Protein AF-A0A8T0KF07-F1 (afdb_monomer)

Organism: Phaseolus angularis (NCBI:txid3914)

Radius of gyration: 18.91 Å; Cα contacts (8 Å, |Δi|>4): 585; chains: 1; bounding box: 44×38×52 Å

Structure (mmCIF, N/CA/C/O backbone):
data_AF-A0A8T0KF07-F1
#
_entry.id   AF-A0A8T0KF07-F1
#
loop_
_atom_site.group_PDB
_atom_site.id
_atom_site.type_symbol
_atom_site.label_atom_id
_atom_site.label_alt_id
_atom_site.label_comp_id
_atom_site.label_asym_id
_atom_site.label_entity_id
_atom_site.label_seq_id
_atom_site.pdbx_PDB_ins_code
_atom_site.Cartn_x
_atom_site.Cartn_y
_atom_site.Cartn_z
_atom_site.occupancy
_atom_site.B_iso_or_equiv
_atom_site.auth_seq_id
_atom_site.auth_comp_id
_atom_site.auth_asym_id
_atom_site.auth_atom_id
_atom_site.pdbx_PDB_model_num
ATOM 1 N N . MET A 1 1 ? -27.447 0.943 19.930 1.00 59.94 1 MET A N 1
ATOM 2 C CA . MET A 1 1 ? -27.281 0.345 18.586 1.00 59.94 1 MET A CA 1
ATOM 3 C C . MET A 1 1 ? -26.268 -0.804 18.645 1.00 59.94 1 MET A C 1
ATOM 5 O O . MET A 1 1 ? -25.144 -0.648 18.199 1.00 59.94 1 MET A O 1
ATOM 9 N N . TRP A 1 2 ? -26.623 -1.949 19.239 1.00 63.28 2 TRP A N 1
ATOM 10 C CA . TRP A 1 2 ? -25.648 -3.023 19.526 1.00 63.28 2 TRP A CA 1
ATOM 11 C C . TRP A 1 2 ? -25.298 -3.899 18.309 1.00 63.28 2 TRP A C 1
ATOM 13 O O . TRP A 1 2 ? -24.263 -4.560 18.306 1.00 63.28 2 TRP A O 1
ATOM 23 N N . ASN A 1 3 ? -26.123 -3.852 17.260 1.00 79.69 3 ASN A N 1
ATOM 24 C CA . ASN A 1 3 ? -25.966 -4.664 16.048 1.00 79.69 3 ASN A CA 1
ATOM 25 C C . ASN A 1 3 ? -25.353 -3.897 14.867 1.00 79.69 3 ASN A C 1
ATOM 27 O O . ASN A 1 3 ? -25.243 -4.449 13.776 1.00 79.69 3 ASN A O 1
ATOM 31 N N . LEU A 1 4 ? -24.978 -2.628 15.053 1.00 87.19 4 LEU A N 1
ATOM 32 C CA . LEU A 1 4 ? -24.399 -1.831 13.976 1.00 87.19 4 LEU A CA 1
ATOM 33 C C . LEU A 1 4 ? -22.962 -2.299 13.706 1.00 87.19 4 LEU A C 1
ATOM 35 O O . LEU A 1 4 ? -22.087 -2.135 14.553 1.00 87.19 4 LEU A O 1
ATOM 39 N N . GLN A 1 5 ? -22.733 -2.890 12.532 1.00 91.81 5 GLN A N 1
ATOM 40 C CA . GLN A 1 5 ? -21.425 -3.431 12.133 1.00 91.81 5 GLN A CA 1
ATOM 41 C C . GLN A 1 5 ? -20.670 -2.524 11.160 1.00 91.81 5 GLN A C 1
ATOM 43 O O . GLN A 1 5 ? -19.464 -2.689 10.979 1.00 91.81 5 GLN A O 1
ATOM 48 N N . THR A 1 6 ? -21.354 -1.580 10.518 1.00 92.81 6 THR A N 1
ATOM 49 C CA . THR A 1 6 ? -20.760 -0.687 9.521 1.00 92.81 6 THR A CA 1
ATOM 50 C C . THR A 1 6 ? -21.269 0.733 9.705 1.00 92.81 6 THR A C 1
ATOM 52 O O . THR A 1 6 ? -22.466 0.955 9.870 1.00 92.81 6 THR A O 1
ATOM 55 N N . ILE A 1 7 ? -20.338 1.682 9.693 1.00 92.12 7 ILE A N 1
ATOM 56 C CA . ILE A 1 7 ? -20.589 3.121 9.630 1.00 92.12 7 ILE A CA 1
ATOM 57 C C . ILE A 1 7 ? -19.775 3.623 8.446 1.00 92.12 7 ILE A C 1
ATOM 59 O O . ILE A 1 7 ? -18.546 3.584 8.502 1.00 92.12 7 ILE A O 1
ATOM 63 N N . SER A 1 8 ? -20.454 4.069 7.388 1.00 87.38 8 SER A N 1
ATOM 64 C CA . SER A 1 8 ? -19.791 4.508 6.160 1.00 87.38 8 SER A CA 1
ATOM 65 C C . SER A 1 8 ? -18.924 5.737 6.405 1.00 87.38 8 SER A C 1
ATOM 67 O O . SER A 1 8 ? -17.720 5.728 6.209 1.00 87.38 8 SER A O 1
ATOM 69 N N . THR A 1 9 ? -19.472 6.830 6.907 1.00 90.19 9 THR A N 1
ATOM 70 C CA . THR A 1 9 ? -18.644 7.965 7.315 1.00 90.19 9 THR A CA 1
ATOM 71 C C . THR A 1 9 ? -19.336 8.721 8.423 1.00 90.19 9 THR A C 1
ATOM 73 O O . THR A 1 9 ? -20.498 9.097 8.297 1.00 90.19 9 THR A O 1
ATOM 76 N N . ILE A 1 10 ? -18.610 8.957 9.512 1.00 91.94 10 ILE A N 1
ATOM 77 C CA . ILE A 1 10 ? -19.036 9.859 10.573 1.00 91.94 10 ILE A CA 1
ATOM 78 C C . ILE A 1 10 ? -18.126 11.084 10.584 1.00 91.94 10 ILE A C 1
ATOM 80 O O . ILE A 1 10 ? -16.903 10.972 10.671 1.00 91.94 10 ILE A O 1
ATOM 84 N N . LEU A 1 11 ? -18.730 12.266 10.478 1.00 91.62 11 LEU A N 1
ATOM 85 C CA . LEU A 1 11 ? -18.027 13.530 10.668 1.00 91.62 11 LEU A CA 1
ATOM 86 C C . LEU A 1 11 ? -17.595 13.646 12.131 1.00 91.62 11 LEU A C 1
ATOM 88 O O . LEU A 1 11 ? -18.439 13.534 13.026 1.00 91.62 11 LEU A O 1
ATOM 92 N N . LEU A 1 12 ? -16.308 13.880 12.382 1.00 90.25 12 LEU A N 1
ATOM 93 C CA . LEU A 1 12 ? -15.790 14.164 13.715 1.00 90.25 12 LEU A CA 1
ATOM 94 C C . LEU A 1 12 ? -16.247 15.553 14.160 1.00 90.25 12 LEU A C 1
ATOM 96 O O . LEU A 1 12 ? -15.921 16.573 13.564 1.00 90.25 12 LEU A O 1
ATOM 100 N N . ASN A 1 13 ? -17.047 15.565 15.217 1.00 90.00 13 ASN A N 1
ATOM 101 C CA . ASN A 1 13 ? -17.559 16.742 15.897 1.00 90.00 13 ASN A CA 1
ATOM 102 C C . ASN A 1 13 ? -17.814 16.373 17.368 1.00 90.00 13 ASN A C 1
ATOM 104 O O . ASN A 1 13 ? -17.614 15.228 17.782 1.00 90.00 13 ASN A O 1
ATOM 108 N N . LYS A 1 14 ? -18.303 17.317 18.179 1.00 90.12 14 LYS A N 1
ATOM 109 C CA . LYS A 1 14 ? -18.549 17.083 19.614 1.00 90.12 14 LYS A CA 1
ATOM 110 C C . LYS A 1 14 ? -19.385 15.831 19.890 1.00 90.12 14 LYS A C 1
ATOM 112 O O . LYS A 1 14 ? -19.090 15.076 20.818 1.00 90.12 14 LYS A O 1
ATOM 117 N N . GLN A 1 15 ? -20.445 15.629 19.110 1.00 91.50 15 GLN A N 1
ATOM 118 C CA . GLN A 1 15 ? -21.412 14.563 19.335 1.00 91.50 15 GLN A CA 1
ATOM 119 C C . GLN A 1 15 ? -20.843 13.205 18.920 1.00 91.50 15 GLN A C 1
ATOM 121 O O . GLN A 1 15 ? -20.861 12.276 19.728 1.00 91.50 15 GLN A O 1
ATOM 126 N N . SER A 1 16 ? -20.311 13.083 17.702 1.00 92.31 16 SER A N 1
ATOM 127 C CA . SER A 1 16 ? -19.746 11.822 17.203 1.00 92.31 16 SER A CA 1
ATOM 128 C C . SER A 1 16 ? -18.552 11.366 18.036 1.00 92.31 16 SER A C 1
ATOM 130 O O . SER A 1 16 ? -18.503 10.206 18.450 1.00 92.31 16 SER A O 1
ATOM 132 N N . THR A 1 17 ? -17.660 12.291 18.394 1.00 91.94 17 THR A N 1
ATOM 133 C CA . THR A 1 17 ? -16.525 12.017 19.281 1.00 91.94 17 THR A CA 1
ATOM 134 C C . THR A 1 17 ? -17.001 11.513 20.644 1.00 91.94 17 THR A C 1
ATOM 136 O O . THR A 1 17 ? -16.471 10.526 21.153 1.00 91.94 17 THR A O 1
ATOM 139 N N . SER A 1 18 ? -18.045 12.118 21.229 1.00 92.75 18 SER A N 1
ATOM 140 C CA . SER A 1 18 ? -18.618 11.641 22.497 1.00 92.75 18 SER A CA 1
ATOM 141 C C . SER A 1 18 ? -19.206 10.230 22.381 1.00 92.75 18 SER A C 1
ATOM 143 O O . SER A 1 18 ? -18.988 9.403 23.268 1.00 92.75 18 SER A O 1
ATOM 145 N N . LEU A 1 19 ? -19.921 9.928 21.293 1.00 92.81 19 LEU A N 1
ATOM 146 C CA . LEU A 1 19 ? -20.516 8.606 21.069 1.00 92.81 19 LEU A CA 1
ATOM 147 C C . LEU A 1 19 ? -19.453 7.512 20.917 1.00 92.81 19 LEU A C 1
ATOM 149 O O . LEU A 1 19 ? -19.617 6.431 21.492 1.00 92.81 19 LEU A O 1
ATOM 153 N N . ILE A 1 20 ? -18.368 7.794 20.189 1.00 92.50 20 ILE A N 1
ATOM 154 C CA . ILE A 1 20 ? -17.250 6.857 20.021 1.00 92.50 20 ILE A CA 1
ATOM 155 C C . ILE A 1 20 ? -16.563 6.612 21.367 1.00 92.50 20 ILE A C 1
ATOM 157 O O . ILE A 1 20 ? -16.418 5.459 21.770 1.00 92.50 20 ILE A O 1
ATOM 161 N N . LYS A 1 21 ? -16.228 7.678 22.106 1.00 91.19 21 LYS A N 1
ATOM 162 C CA . LYS A 1 21 ? -15.569 7.572 23.421 1.00 91.19 21 LYS A CA 1
ATOM 163 C C . LYS A 1 21 ? -16.409 6.806 24.451 1.00 91.19 21 LYS A C 1
ATOM 165 O O . LYS A 1 21 ? -15.863 6.097 25.284 1.00 91.19 21 LYS A O 1
ATOM 170 N N . LYS A 1 22 ? -17.741 6.893 24.369 1.00 92.06 22 LYS A N 1
ATOM 171 C CA . LYS A 1 22 ? -18.673 6.126 25.219 1.00 92.06 22 LYS A CA 1
ATOM 172 C C . LYS A 1 22 ? -18.816 4.649 24.828 1.00 92.06 22 LYS A C 1
ATOM 174 O O . LYS A 1 22 ? -19.564 3.934 25.488 1.00 92.06 22 LYS A O 1
ATOM 179 N N . GLY A 1 23 ? -18.172 4.191 23.752 1.00 90.00 23 GLY A N 1
ATOM 180 C CA . GLY A 1 23 ? -18.295 2.808 23.289 1.00 90.00 23 GLY A CA 1
ATOM 181 C C . GLY A 1 23 ? -19.676 2.481 22.713 1.00 90.00 23 GLY A C 1
ATOM 182 O O . GLY A 1 23 ? -20.140 1.351 22.826 1.00 90.00 23 GLY A O 1
ATOM 183 N N . THR A 1 24 ? -20.352 3.453 22.086 1.00 91.44 24 THR A N 1
ATOM 184 C CA . THR A 1 24 ? -21.717 3.273 21.536 1.00 91.44 24 THR A CA 1
ATOM 185 C C . THR A 1 24 ? -21.791 2.194 20.440 1.00 91.44 24 THR A C 1
ATOM 187 O O . THR A 1 24 ? -22.869 1.656 20.171 1.00 91.44 24 THR A O 1
ATOM 190 N N . PHE A 1 25 ? -20.650 1.864 19.823 1.00 90.56 25 PHE A N 1
ATOM 191 C CA . PHE A 1 25 ? -20.520 0.958 18.677 1.00 90.56 25 PHE A CA 1
ATOM 192 C C . PHE A 1 25 ? -19.569 -0.224 18.975 1.00 90.56 25 PHE A C 1
ATOM 194 O O . PHE A 1 25 ? -18.535 -0.359 18.323 1.00 90.56 25 PHE A O 1
ATOM 201 N N . PRO A 1 26 ? -19.876 -1.092 19.957 1.00 89.12 26 PRO A N 1
ATOM 202 C CA . PRO A 1 26 ? -18.922 -2.092 20.453 1.00 89.12 26 PRO A CA 1
ATOM 203 C C . PRO A 1 26 ? -18.594 -3.204 19.439 1.00 89.12 26 PRO A C 1
ATOM 205 O O . PRO A 1 26 ? -17.514 -3.783 19.487 1.00 89.12 26 PRO A O 1
ATOM 208 N N . ASN A 1 27 ? -19.508 -3.484 18.502 1.00 91.62 27 ASN A N 1
ATOM 209 C CA . ASN A 1 27 ? -19.395 -4.565 17.513 1.00 91.62 27 ASN A CA 1
ATOM 210 C C . ASN A 1 27 ? -19.081 -4.062 16.096 1.00 91.62 27 ASN A C 1
ATOM 212 O O . ASN A 1 27 ? -19.309 -4.777 15.115 1.00 91.62 27 ASN A O 1
ATOM 216 N N . ILE A 1 28 ? -18.607 -2.820 15.969 1.00 93.88 28 ILE A N 1
ATOM 217 C CA . ILE A 1 28 ? -18.305 -2.243 14.662 1.00 93.88 28 ILE A CA 1
ATOM 218 C C . ILE A 1 28 ? -17.148 -3.000 13.999 1.00 93.88 28 ILE A C 1
ATOM 220 O O . ILE A 1 28 ? -16.136 -3.305 14.629 1.00 93.88 28 ILE A O 1
ATOM 224 N N . LYS A 1 29 ? -17.314 -3.303 12.711 1.00 95.31 29 LYS A N 1
ATOM 225 C CA . LYS A 1 29 ? -16.309 -3.968 11.876 1.00 95.31 29 LYS A CA 1
ATOM 226 C C . LYS A 1 29 ? -15.676 -3.029 10.863 1.00 95.31 29 LYS A C 1
ATOM 228 O O . LYS A 1 29 ? -14.493 -3.160 10.563 1.00 95.31 29 LYS A O 1
ATOM 233 N N . ARG A 1 30 ? -16.471 -2.092 10.343 1.00 95.69 30 ARG A N 1
ATOM 234 C CA . ARG A 1 30 ? -16.078 -1.147 9.294 1.00 95.69 30 ARG A CA 1
ATOM 235 C C . ARG A 1 30 ? -16.484 0.257 9.736 1.00 95.69 30 ARG A C 1
ATOM 237 O O . ARG A 1 30 ? -17.652 0.477 10.061 1.00 95.69 30 ARG A O 1
ATOM 244 N N . MET A 1 31 ? -15.541 1.192 9.770 1.00 95.44 31 MET A N 1
ATOM 245 C CA . MET A 1 31 ? -15.813 2.576 10.161 1.00 95.44 31 MET A CA 1
ATOM 246 C C . MET A 1 31 ? -15.078 3.555 9.252 1.00 95.44 31 MET A C 1
ATOM 248 O O . MET A 1 31 ? -13.883 3.396 9.015 1.00 95.44 31 MET A O 1
ATOM 252 N N . GLY A 1 32 ? -15.778 4.585 8.785 1.00 95.38 32 GLY A N 1
ATOM 253 C CA . GLY A 1 32 ? -15.165 5.758 8.172 1.00 95.38 32 GLY A CA 1
ATOM 254 C C . GLY A 1 32 ? -15.257 6.976 9.078 1.00 95.38 32 GLY A C 1
ATOM 255 O O . GLY A 1 32 ? -16.294 7.224 9.694 1.00 95.38 32 GLY A O 1
ATOM 256 N N . LEU A 1 33 ? -14.178 7.744 9.143 1.00 93.25 33 LEU A N 1
ATOM 257 C CA . LEU A 1 33 ? -14.063 8.995 9.880 1.00 93.25 33 LEU A CA 1
ATOM 258 C C . LEU A 1 33 ? -13.817 10.128 8.887 1.00 93.25 33 LEU A C 1
ATOM 260 O O . LEU A 1 33 ? -12.938 10.016 8.037 1.00 93.25 33 LEU A O 1
ATOM 264 N N . ARG A 1 34 ? -14.556 11.228 9.011 1.00 91.00 34 ARG A N 1
ATOM 265 C CA . ARG A 1 34 ? -14.269 12.477 8.297 1.00 91.00 34 ARG A CA 1
ATOM 266 C C . ARG A 1 34 ? -13.789 13.523 9.289 1.00 91.00 34 ARG A C 1
ATOM 268 O O . ARG A 1 34 ? -14.476 13.805 10.266 1.00 91.00 34 ARG A O 1
ATOM 275 N N . VAL A 1 35 ? -12.613 14.070 9.031 1.00 87.50 35 VAL A N 1
ATOM 276 C CA . VAL A 1 35 ? -11.910 15.046 9.857 1.00 87.50 35 VAL A CA 1
ATOM 277 C C . VAL A 1 35 ? -11.872 16.354 9.076 1.00 87.50 35 VAL A C 1
ATOM 279 O O . VAL A 1 35 ? -11.277 16.419 8.004 1.00 87.50 35 VAL A O 1
ATOM 282 N N . GLU A 1 36 ? -12.555 17.376 9.582 1.00 80.88 36 GLU A N 1
ATOM 283 C CA . GLU A 1 36 ? -12.605 18.708 8.970 1.00 80.88 36 GLU A CA 1
ATOM 284 C C . GLU A 1 36 ? -11.875 19.736 9.842 1.00 80.88 36 GLU A C 1
ATOM 286 O O . GLU A 1 36 ? -11.731 19.553 11.052 1.00 80.88 36 GLU A O 1
ATOM 291 N N . GLU A 1 37 ? -11.482 20.859 9.235 1.00 68.31 37 GLU A N 1
ATOM 292 C CA . GLU A 1 37 ? -10.806 22.000 9.876 1.00 68.31 37 GLU A CA 1
ATOM 293 C C . GLU A 1 37 ? -11.740 22.837 10.778 1.00 68.31 37 GLU A C 1
ATOM 295 O O . GLU A 1 37 ? -11.674 24.062 10.837 1.00 68.31 37 GLU A O 1
ATOM 300 N N . ASN A 1 38 ? -12.655 22.198 11.500 1.00 65.81 38 ASN A N 1
ATOM 301 C CA . ASN A 1 38 ? -13.615 22.863 12.385 1.00 65.81 38 ASN A CA 1
ATOM 302 C C . ASN A 1 38 ? -13.217 22.767 13.873 1.00 65.81 38 ASN A C 1
ATOM 304 O O . ASN A 1 38 ? -14.065 22.885 14.758 1.00 65.81 38 ASN A 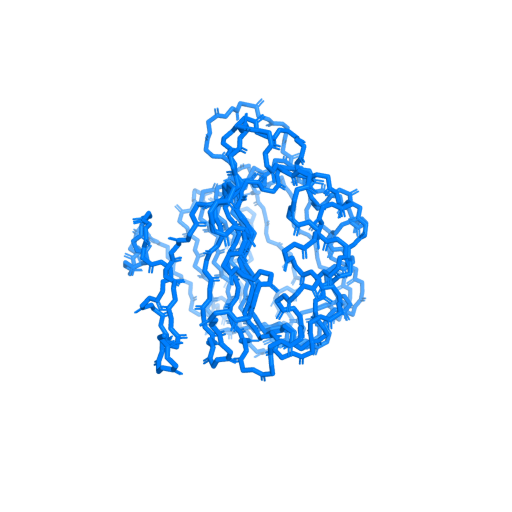O 1
ATOM 308 N N . GLY A 1 39 ? -11.926 22.546 14.151 1.00 64.00 39 GLY A N 1
ATOM 309 C CA . GLY A 1 39 ? -11.366 22.467 15.506 1.00 64.00 39 GLY A CA 1
ATOM 310 C C . GLY A 1 39 ? -11.365 21.069 16.138 1.00 64.00 39 GLY A C 1
ATOM 311 O O . GLY A 1 39 ? -10.998 20.945 17.304 1.00 64.00 39 GLY A O 1
ATOM 312 N N . TYR A 1 40 ? -11.740 20.019 15.397 1.00 66.75 40 TYR A N 1
ATOM 313 C CA . TYR A 1 40 ? -11.764 18.631 15.893 1.00 66.75 40 TYR A CA 1
ATOM 314 C C . TYR A 1 40 ? -10.611 17.755 15.377 1.00 66.75 40 TYR A C 1
ATOM 316 O O . TYR A 1 40 ? -10.554 16.573 15.704 1.00 66.75 40 TYR A O 1
ATOM 324 N N . GLU A 1 41 ? -9.653 18.312 14.633 1.00 67.06 41 GLU A N 1
ATOM 325 C CA . GLU A 1 41 ? -8.460 17.577 14.176 1.00 67.06 41 GLU A CA 1
ATOM 326 C C . GLU A 1 41 ? -7.642 17.011 15.349 1.00 67.06 41 GLU A C 1
ATOM 328 O O . GLU A 1 41 ? -7.224 15.854 15.325 1.00 67.06 41 GLU A O 1
ATOM 333 N N . GLY A 1 42 ? -7.505 17.784 16.433 1.00 77.69 42 GLY A N 1
ATOM 334 C CA . GLY A 1 42 ? -6.830 17.349 17.662 1.00 77.69 42 GLY A CA 1
ATOM 335 C C . GLY A 1 42 ? -7.551 16.224 18.415 1.00 77.69 42 GLY A C 1
ATOM 336 O O . GLY A 1 42 ? -6.970 15.611 19.307 1.00 77.69 42 GLY A O 1
ATOM 337 N N . GLU A 1 43 ? -8.800 15.912 18.058 1.00 85.75 43 GLU A N 1
ATOM 338 C CA . GLU A 1 43 ? -9.537 14.795 18.652 1.00 85.75 43 GLU A CA 1
ATOM 339 C C . GLU A 1 43 ? -9.273 13.464 17.948 1.00 85.75 43 GLU A C 1
ATOM 341 O O . GLU A 1 43 ? -9.549 12.418 18.542 1.00 85.75 43 GLU A O 1
ATOM 346 N N . LEU A 1 44 ? -8.725 13.463 16.725 1.00 89.19 44 LEU A N 1
ATOM 347 C CA . LEU A 1 44 ? -8.470 12.225 15.987 1.00 89.19 44 LEU A CA 1
ATOM 348 C C . LEU A 1 44 ? -7.593 11.238 16.783 1.00 89.19 44 LEU A C 1
ATOM 350 O O . LEU A 1 44 ? -8.023 10.091 16.919 1.00 89.19 44 LEU A O 1
ATOM 354 N N . PRO A 1 45 ? -6.458 11.632 17.401 1.00 89.31 45 PRO A N 1
ATOM 355 C CA . PRO A 1 45 ? -5.668 10.722 18.235 1.00 89.31 45 PRO A CA 1
ATOM 356 C C . PRO A 1 45 ? -6.483 10.067 19.353 1.00 89.31 45 PRO A C 1
ATOM 358 O O . PRO A 1 45 ? -6.406 8.853 19.552 1.00 89.31 45 PRO A O 1
ATOM 361 N N . ASN A 1 46 ? -7.315 10.854 20.042 1.00 89.31 46 ASN A N 1
ATOM 362 C CA . ASN A 1 46 ? -8.168 10.364 21.124 1.00 89.31 46 ASN A CA 1
ATOM 363 C C . ASN A 1 46 ? -9.222 9.386 20.597 1.00 89.31 46 ASN A C 1
ATOM 365 O O . ASN A 1 46 ? -9.492 8.364 21.226 1.00 89.31 46 ASN A O 1
ATOM 369 N N . VAL A 1 47 ? -9.831 9.686 19.448 1.00 92.38 47 VAL A N 1
ATOM 370 C CA . VAL A 1 47 ? -10.795 8.799 18.787 1.00 92.38 47 VAL A CA 1
ATOM 371 C C . VAL A 1 47 ? -10.121 7.482 18.402 1.00 92.38 47 VAL A C 1
ATOM 373 O O . VAL A 1 47 ? -10.618 6.418 18.772 1.00 92.38 47 VAL A O 1
ATOM 376 N N . LEU A 1 48 ? -8.959 7.536 17.746 1.00 93.12 48 LEU A N 1
ATOM 377 C CA . LEU A 1 48 ? -8.193 6.351 17.354 1.00 93.12 48 LEU A CA 1
ATOM 378 C C . LEU A 1 48 ? -7.811 5.484 18.566 1.00 93.12 48 LEU A C 1
ATOM 380 O O . LEU A 1 48 ? -7.945 4.264 18.496 1.00 93.12 48 LEU A O 1
ATOM 384 N N . GLN A 1 49 ? -7.441 6.094 19.700 1.00 91.75 49 GLN A N 1
ATOM 385 C CA . GLN A 1 49 ? -7.142 5.372 20.945 1.00 91.75 49 GLN A CA 1
ATOM 386 C C . GLN A 1 49 ? -8.326 4.578 21.518 1.00 91.75 49 GLN A C 1
ATOM 388 O O . GLN A 1 49 ? -8.109 3.570 22.192 1.00 91.75 49 GLN A O 1
ATOM 393 N N . HIS A 1 50 ? -9.565 5.004 21.268 1.00 92.00 50 HIS A N 1
ATOM 394 C CA . HIS A 1 50 ? -10.747 4.230 21.654 1.00 92.00 50 HIS A CA 1
ATOM 395 C C . HIS A 1 50 ? -11.055 3.157 20.605 1.00 92.00 50 HIS A C 1
ATOM 397 O O . HIS A 1 50 ? -11.366 2.019 20.952 1.00 92.00 50 HIS A O 1
ATOM 403 N N . LEU A 1 51 ? -10.927 3.491 19.317 1.00 93.50 51 LEU A N 1
ATOM 404 C CA . LEU A 1 51 ? -11.225 2.562 18.226 1.00 93.50 51 LEU A CA 1
ATOM 405 C C . LEU A 1 51 ? -10.292 1.346 18.200 1.00 93.50 51 LEU A C 1
ATOM 407 O O . LEU A 1 51 ? -10.748 0.252 17.879 1.00 93.50 51 LEU A O 1
ATOM 411 N N . GLN A 1 52 ? -9.026 1.490 18.594 1.00 91.88 52 GLN A N 1
ATOM 412 C CA . GLN A 1 52 ? -8.089 0.359 18.681 1.00 91.88 52 GLN A CA 1
ATOM 413 C C . GLN A 1 52 ? -8.515 -0.733 19.677 1.00 91.88 52 GLN A C 1
ATOM 415 O O . GLN A 1 52 ? -8.076 -1.875 19.563 1.00 91.88 52 GLN A O 1
ATOM 420 N N . GLN A 1 53 ? -9.374 -0.408 20.650 1.00 90.25 53 GLN A N 1
ATOM 421 C CA . GLN A 1 53 ? -9.880 -1.374 21.633 1.00 90.25 53 GLN A CA 1
ATOM 422 C C . GLN A 1 53 ? -10.988 -2.265 21.045 1.00 90.25 53 GLN A C 1
ATOM 424 O O . GLN A 1 53 ? -11.374 -3.273 21.646 1.00 90.25 53 GLN A O 1
ATOM 429 N N . LEU A 1 54 ? -11.508 -1.912 19.865 1.00 91.38 54 LEU A N 1
ATOM 430 C CA . LEU A 1 54 ? -12.595 -2.617 19.200 1.00 91.38 54 LEU A CA 1
ATOM 431 C C . LEU A 1 54 ? -12.055 -3.856 18.488 1.00 91.38 54 LEU A C 1
ATOM 433 O O . LEU A 1 54 ? -11.513 -3.793 17.388 1.00 91.38 54 LEU A O 1
ATOM 437 N N . LYS A 1 55 ? -12.274 -5.018 19.106 1.00 89.94 55 LYS A N 1
ATOM 438 C CA . LYS A 1 55 ? -11.769 -6.325 18.642 1.00 89.94 55 LYS A CA 1
ATOM 439 C C . LYS A 1 55 ? -12.318 -6.780 17.288 1.00 89.94 55 LYS A C 1
ATOM 441 O O . LYS A 1 55 ? -11.819 -7.741 16.712 1.00 89.94 55 LYS A O 1
ATOM 446 N N . HIS A 1 56 ? -13.378 -6.139 16.807 1.00 92.25 56 HIS A N 1
ATOM 447 C CA . HIS A 1 56 ? -14.037 -6.488 15.553 1.00 92.25 56 HIS A CA 1
ATOM 448 C C . HIS A 1 56 ? -13.706 -5.525 14.412 1.00 92.25 56 HIS A C 1
ATOM 450 O O . HIS A 1 56 ? -13.976 -5.866 13.261 1.00 92.25 56 HIS A O 1
ATOM 456 N N . LEU A 1 57 ? -13.108 -4.364 14.708 1.00 95.00 57 LEU A N 1
ATOM 457 C CA . LEU A 1 57 ? -12.809 -3.338 13.717 1.00 95.00 57 LEU A CA 1
ATOM 458 C C . LEU A 1 57 ? -11.649 -3.803 12.831 1.00 95.00 57 LEU A C 1
ATOM 460 O O . LEU A 1 57 ? -10.500 -3.851 13.268 1.00 95.00 57 LEU A O 1
ATOM 464 N N . ASN A 1 58 ? -11.968 -4.147 11.584 1.00 95.62 58 ASN A N 1
ATOM 465 C CA . ASN A 1 58 ? -11.011 -4.655 10.599 1.00 95.62 58 ASN A CA 1
ATOM 466 C C . ASN A 1 58 ? -10.797 -3.712 9.407 1.00 95.62 58 ASN A C 1
ATOM 468 O O . ASN A 1 58 ? -9.780 -3.823 8.721 1.00 95.62 58 ASN A O 1
ATOM 472 N N . LYS A 1 59 ? -11.712 -2.758 9.201 1.00 96.25 59 LYS A N 1
ATOM 473 C CA . LYS A 1 59 ? -11.648 -1.759 8.135 1.00 96.25 59 LYS A CA 1
ATOM 474 C C . LYS A 1 59 ? -11.833 -0.360 8.701 1.00 96.25 59 LYS A C 1
ATOM 476 O O . LYS A 1 59 ? -12.875 -0.059 9.292 1.00 96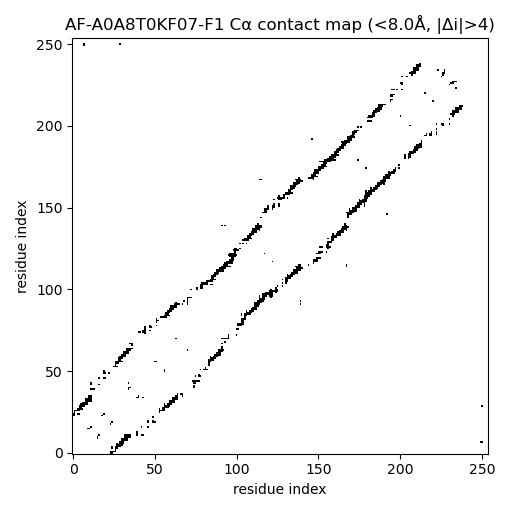.25 59 LYS A O 1
ATOM 481 N N . LEU A 1 60 ? -10.842 0.493 8.470 1.00 96.31 60 LEU A N 1
ATOM 482 C CA . LEU A 1 60 ? -10.874 1.903 8.842 1.00 96.31 60 LEU A CA 1
ATOM 483 C C . LEU A 1 60 ? -10.621 2.778 7.614 1.00 96.31 60 LEU A C 1
ATOM 485 O O . LEU A 1 60 ? -9.701 2.523 6.838 1.00 96.31 60 LEU A O 1
ATOM 489 N N . VAL A 1 61 ? -11.436 3.814 7.454 1.00 95.06 61 VAL A N 1
ATOM 490 C CA . VAL A 1 61 ? -11.255 4.851 6.434 1.00 95.06 61 VAL A CA 1
ATOM 491 C C . VAL A 1 61 ? -11.160 6.203 7.131 1.00 95.06 61 VAL A C 1
ATOM 493 O O . VAL A 1 61 ? -11.960 6.490 8.018 1.00 95.06 61 VAL A O 1
ATOM 496 N N . ILE A 1 62 ? -10.192 7.032 6.753 1.00 92.50 62 ILE A N 1
ATOM 497 C CA . ILE A 1 62 ? -9.998 8.373 7.314 1.00 92.50 62 ILE A CA 1
ATOM 498 C C . ILE A 1 62 ? -9.957 9.379 6.165 1.00 92.50 62 ILE A C 1
ATOM 500 O O . ILE A 1 62 ? -9.101 9.290 5.289 1.00 92.50 62 ILE A O 1
ATOM 504 N N . PHE A 1 63 ? -10.876 10.338 6.177 1.00 89.50 63 PHE A N 1
ATOM 505 C CA . PHE A 1 63 ? -10.934 11.450 5.234 1.00 89.50 63 PHE A CA 1
ATOM 506 C C . PHE A 1 63 ? -10.496 12.729 5.925 1.00 89.50 63 PHE A C 1
ATOM 508 O O . PHE A 1 63 ? -11.188 13.188 6.831 1.00 89.50 63 PHE A O 1
ATOM 515 N N . PHE A 1 64 ? -9.387 13.310 5.485 1.00 85.75 64 PHE A N 1
ATOM 516 C CA . PHE A 1 64 ? -8.980 14.643 5.910 1.00 85.75 64 PHE A CA 1
ATOM 517 C C . PHE A 1 64 ? -9.562 15.715 4.978 1.00 85.75 64 PHE A C 1
ATOM 519 O O . PHE A 1 64 ? -9.816 15.454 3.801 1.00 85.75 64 PHE A O 1
ATOM 526 N N . GLY A 1 65 ? -9.818 16.917 5.494 1.00 77.62 65 GLY A N 1
ATOM 527 C CA . GLY A 1 65 ? -10.303 18.046 4.699 1.00 77.62 65 GLY A CA 1
ATOM 528 C C . GLY A 1 65 ? -9.308 18.472 3.609 1.00 77.62 65 GLY A C 1
ATOM 529 O O . GLY A 1 65 ? -8.107 18.277 3.733 1.00 77.62 65 GLY A O 1
ATOM 530 N N . VAL A 1 66 ? -9.804 19.085 2.528 1.00 63.25 66 VAL A N 1
ATOM 531 C CA . VAL A 1 66 ? -9.001 19.475 1.341 1.00 63.25 66 VAL A CA 1
ATOM 532 C C . VAL A 1 66 ? -7.865 20.457 1.675 1.00 63.25 66 VAL A C 1
ATOM 534 O O . VAL A 1 66 ? -6.865 20.515 0.962 1.00 63.25 66 VAL A O 1
ATOM 537 N N . TRP A 1 67 ? -8.012 21.210 2.765 1.00 58.25 67 TRP A N 1
ATOM 538 C CA . TRP A 1 67 ? -7.087 22.262 3.185 1.00 58.25 67 TRP A CA 1
ATOM 539 C C . TRP A 1 67 ? -6.144 21.848 4.312 1.00 58.25 67 TRP A C 1
ATOM 541 O O . TRP A 1 67 ? -5.213 22.597 4.603 1.00 58.25 67 TRP A O 1
ATOM 551 N N . SER A 1 68 ? -6.313 20.645 4.879 1.00 57.66 68 SER A N 1
ATOM 552 C CA . SER A 1 68 ? -5.479 20.200 5.987 1.00 57.66 68 SER A CA 1
ATOM 553 C C . SER A 1 68 ? -4.094 19.819 5.458 1.00 57.66 68 SER A C 1
ATOM 555 O O . SER A 1 68 ? -3.790 18.651 5.206 1.00 57.66 68 SER A O 1
ATOM 557 N N . ASP A 1 69 ? -3.208 20.804 5.311 1.00 55.72 69 ASP A N 1
ATOM 558 C CA . ASP A 1 69 ? -1.770 20.553 5.146 1.00 55.72 69 ASP A CA 1
ATOM 559 C C . ASP A 1 69 ? -1.176 19.826 6.374 1.00 55.72 69 ASP A C 1
ATOM 561 O O . ASP A 1 69 ? -0.070 19.282 6.324 1.00 55.72 69 ASP A O 1
ATOM 565 N N . ARG A 1 70 ? -1.972 19.770 7.453 1.00 54.91 70 ARG A N 1
ATOM 566 C CA . ARG A 1 70 ? -1.707 19.170 8.754 1.00 54.91 70 ARG A CA 1
ATOM 567 C C . ARG A 1 70 ? -2.178 17.726 8.889 1.00 54.91 70 ARG A C 1
ATOM 569 O O . ARG A 1 70 ? -2.543 17.321 9.992 1.00 54.91 70 ARG A O 1
ATOM 576 N N . THR A 1 71 ? -2.090 16.888 7.854 1.00 59.75 71 THR A N 1
ATOM 577 C CA . THR A 1 71 ? -2.008 15.433 8.097 1.00 59.75 71 THR A CA 1
ATOM 578 C C . THR A 1 71 ? -0.644 15.109 8.713 1.00 59.75 71 THR A C 1
ATOM 580 O O . THR A 1 71 ? 0.215 14.471 8.101 1.00 59.75 71 THR A O 1
ATOM 583 N N . GLY A 1 72 ? -0.398 15.652 9.906 1.00 62.25 72 GLY A N 1
ATOM 584 C CA . GLY A 1 72 ? 0.808 15.444 10.675 1.00 62.25 72 GLY A CA 1
ATOM 585 C C . GLY A 1 72 ? 0.830 14.002 11.141 1.00 62.25 72 GLY A C 1
ATOM 586 O O . GLY A 1 72 ? -0.174 13.481 11.625 1.00 62.25 72 GLY A O 1
ATOM 587 N N . LYS A 1 73 ? 1.987 13.360 11.008 1.00 70.19 73 LYS A N 1
ATOM 588 C CA . LYS A 1 73 ? 2.215 11.962 11.397 1.00 70.19 73 LYS A CA 1
ATOM 589 C C . LYS A 1 73 ? 1.711 11.689 12.817 1.00 70.19 73 LYS A C 1
ATOM 591 O O . LYS A 1 73 ? 1.118 10.648 13.064 1.00 70.19 73 LYS A O 1
ATOM 596 N N . GLU A 1 74 ? 1.871 12.665 13.711 1.00 75.56 74 GLU A N 1
ATOM 597 C CA . GLU A 1 74 ? 1.373 12.673 15.093 1.00 75.56 74 GLU A CA 1
ATOM 598 C C . GLU A 1 74 ? -0.110 12.310 15.218 1.00 75.56 74 GLU A C 1
ATOM 600 O O . GLU A 1 74 ? -0.479 11.553 16.114 1.00 75.56 74 GLU A O 1
ATOM 605 N N . GLN A 1 75 ? -0.959 12.774 14.294 1.00 77.75 75 GLN A N 1
ATOM 606 C CA . GLN A 1 75 ? -2.397 12.524 14.368 1.00 77.75 75 GLN A CA 1
ATOM 607 C C . GLN A 1 75 ? -2.760 11.046 14.184 1.00 77.75 75 GLN A C 1
ATOM 609 O O . GLN A 1 75 ? -3.822 10.608 14.628 1.00 77.75 75 GLN A O 1
ATOM 614 N N . ILE A 1 76 ? -1.879 10.281 13.535 1.00 84.44 76 ILE A N 1
ATOM 615 C CA . ILE A 1 76 ? -2.129 8.894 13.149 1.00 84.44 76 ILE A CA 1
ATOM 616 C C . ILE A 1 76 ? -1.101 7.903 13.715 1.00 84.44 76 ILE A C 1
ATOM 618 O O . ILE A 1 76 ? -1.147 6.723 13.378 1.00 84.44 76 ILE A O 1
ATOM 622 N N . GLN A 1 77 ? -0.200 8.332 14.606 1.00 83.44 77 GLN A N 1
ATOM 623 C CA . GLN A 1 77 ? 0.804 7.451 15.231 1.00 83.44 77 GLN A CA 1
ATOM 624 C C . GLN A 1 77 ? 0.179 6.256 15.967 1.00 83.44 77 GLN A C 1
ATOM 626 O O . GLN A 1 77 ? 0.757 5.171 16.007 1.00 83.44 77 GLN A O 1
ATOM 631 N N . SER A 1 78 ? -1.021 6.425 16.528 1.00 86.00 78 SER A N 1
ATOM 632 C CA . SER A 1 78 ? -1.741 5.352 17.221 1.00 86.00 78 SER A CA 1
ATOM 633 C C . SER A 1 78 ? -2.241 4.243 16.290 1.00 86.00 78 SER A C 1
ATOM 635 O O . SER A 1 78 ? -2.606 3.176 16.781 1.00 86.00 78 SER A O 1
ATOM 637 N N . LEU A 1 79 ? -2.213 4.428 14.962 1.00 89.19 79 LEU A N 1
ATOM 638 C CA . LEU A 1 79 ? -2.606 3.385 14.010 1.00 89.19 79 LEU A CA 1
ATOM 639 C C . LEU A 1 79 ? -1.770 2.106 14.172 1.00 89.19 79 LEU A C 1
ATOM 641 O O . LEU A 1 79 ? -2.315 1.010 14.054 1.00 89.19 79 LEU A O 1
ATOM 645 N N . GLY A 1 80 ? -0.489 2.219 14.536 1.00 88.44 80 GLY A N 1
ATOM 646 C CA . GLY A 1 80 ? 0.379 1.064 14.791 1.00 88.44 80 GLY A CA 1
ATOM 647 C C . GLY A 1 80 ? -0.123 0.105 15.881 1.00 88.44 80 GLY A C 1
ATOM 648 O O . GLY A 1 80 ? 0.294 -1.049 15.923 1.00 88.44 80 GLY A O 1
ATOM 649 N N . GLN A 1 81 ? -1.043 0.544 16.744 1.00 90.38 81 GLN A N 1
ATOM 650 C CA . GLN A 1 81 ? -1.574 -0.249 17.858 1.00 90.38 81 GLN A CA 1
ATOM 651 C C . GLN A 1 81 ? -2.830 -1.066 17.484 1.00 90.38 81 GLN A C 1
ATOM 653 O O . GLN A 1 81 ? -3.308 -1.882 18.278 1.00 90.38 81 GLN A O 1
ATOM 658 N N . PHE A 1 82 ? -3.373 -0.897 16.273 1.00 93.38 82 PHE A N 1
ATOM 659 C CA . PHE A 1 82 ? -4.566 -1.624 15.836 1.00 93.38 82 PHE A CA 1
ATOM 660 C C . PHE A 1 82 ? -4.238 -3.068 15.430 1.00 93.38 82 PHE A C 1
ATOM 662 O O . PHE A 1 82 ? -3.797 -3.355 14.321 1.00 93.38 82 PHE A O 1
ATOM 669 N N . ASN A 1 83 ? -4.542 -4.025 16.299 1.00 90.25 83 ASN A N 1
ATOM 670 C CA . ASN A 1 83 ? -4.206 -5.429 16.041 1.00 90.25 83 ASN A CA 1
ATOM 671 C C . ASN A 1 83 ? -5.200 -6.167 15.129 1.00 90.25 83 ASN A C 1
ATOM 673 O O . ASN A 1 83 ? -4.888 -7.254 14.652 1.00 90.25 83 ASN A O 1
ATOM 677 N N . CYS A 1 84 ? -6.386 -5.613 14.869 1.00 93.25 84 CYS A N 1
ATOM 678 C CA . CYS A 1 84 ? -7.423 -6.277 14.068 1.00 93.25 84 CYS A CA 1
ATOM 679 C C . CYS A 1 84 ? -7.607 -5.670 12.670 1.00 93.25 84 CYS A C 1
ATOM 681 O O . CYS A 1 84 ? -8.315 -6.261 11.856 1.00 93.25 84 CYS A O 1
ATOM 683 N N . LEU A 1 85 ? -6.973 -4.525 12.379 1.00 95.38 85 LEU A N 1
ATOM 684 C CA . LEU A 1 85 ? -7.094 -3.865 11.080 1.00 95.38 85 LEU A CA 1
ATOM 685 C C . LEU A 1 85 ? -6.371 -4.655 9.990 1.00 95.38 85 LEU A C 1
ATOM 687 O O . LEU A 1 85 ? -5.169 -4.896 10.078 1.00 95.38 85 LEU A O 1
ATOM 691 N N . THR A 1 86 ? -7.123 -4.999 8.948 1.00 96.25 86 THR A N 1
ATOM 692 C CA . THR A 1 86 ? -6.626 -5.625 7.717 1.00 96.25 86 THR A CA 1
ATOM 693 C C . THR A 1 86 ? -6.719 -4.672 6.528 1.00 96.25 86 THR A C 1
ATOM 695 O O . THR A 1 86 ? -5.928 -4.786 5.595 1.00 96.25 86 THR A O 1
ATOM 698 N N . PHE A 1 87 ? -7.645 -3.710 6.577 1.00 96.44 87 PHE A N 1
ATOM 699 C CA . PHE A 1 87 ? -7.815 -2.665 5.574 1.00 96.44 87 PHE A CA 1
ATOM 700 C C . PHE A 1 87 ? -7.680 -1.283 6.211 1.00 96.44 87 PHE A C 1
ATOM 702 O O . PHE A 1 87 ? -8.341 -0.984 7.216 1.00 96.44 87 PHE A O 1
ATOM 709 N N . LEU A 1 88 ? -6.905 -0.414 5.567 1.00 95.81 88 LEU A N 1
ATOM 710 C CA . LEU A 1 88 ? -6.821 1.000 5.909 1.00 95.81 88 LEU A CA 1
ATOM 711 C C . LEU A 1 88 ? -6.837 1.859 4.648 1.00 95.81 88 LEU A C 1
ATOM 713 O O . LEU A 1 88 ? -6.042 1.650 3.733 1.00 95.81 88 LEU A O 1
ATOM 717 N N . MET A 1 89 ? -7.693 2.876 4.645 1.00 94.88 89 MET A N 1
ATOM 718 C CA . MET A 1 89 ? -7.617 3.963 3.678 1.00 94.88 89 MET A CA 1
ATOM 719 C C . MET A 1 89 ? -7.442 5.297 4.393 1.00 94.88 89 MET A C 1
ATOM 721 O O . MET A 1 89 ? -8.174 5.595 5.337 1.00 94.88 89 MET A O 1
ATOM 725 N N . ILE A 1 90 ? -6.505 6.112 3.915 1.00 91.88 90 ILE A N 1
ATOM 726 C CA . ILE A 1 90 ? -6.328 7.489 4.374 1.00 91.88 90 ILE A CA 1
ATOM 727 C C . ILE A 1 90 ? -6.325 8.413 3.156 1.00 91.88 90 ILE A C 1
ATOM 729 O O . ILE A 1 90 ? -5.522 8.257 2.234 1.00 91.88 90 ILE A O 1
ATOM 733 N N . ASN A 1 91 ? -7.242 9.373 3.155 1.00 89.38 91 ASN A N 1
ATOM 734 C CA . ASN A 1 91 ? -7.416 10.350 2.092 1.00 89.38 91 ASN A CA 1
ATOM 735 C C . ASN A 1 91 ? -6.804 11.703 2.473 1.00 89.38 91 ASN A C 1
ATOM 737 O O . ASN A 1 91 ? -6.854 12.098 3.633 1.00 89.38 91 ASN A O 1
ATOM 741 N N . ASN A 1 92 ? -6.259 12.400 1.473 1.00 85.44 92 ASN A N 1
ATOM 742 C CA . ASN A 1 92 ? -5.551 13.680 1.572 1.00 85.44 92 ASN A CA 1
ATOM 743 C C . ASN A 1 92 ? -4.229 13.611 2.351 1.00 85.44 92 ASN A C 1
ATOM 745 O O . ASN A 1 92 ? -3.897 14.485 3.141 1.00 85.44 92 ASN A O 1
ATOM 749 N N . VAL A 1 93 ? -3.423 12.584 2.073 1.00 84.56 93 VAL A N 1
ATOM 750 C CA . VAL A 1 93 ? -2.145 12.304 2.751 1.00 84.56 93 VAL A CA 1
ATOM 751 C C . VAL A 1 93 ? -0.931 13.015 2.137 1.00 84.56 93 VAL A C 1
ATOM 753 O O . VAL A 1 93 ? 0.128 12.414 1.950 1.00 84.56 93 VAL A O 1
ATOM 756 N N . SER A 1 94 ? -1.084 14.304 1.833 1.00 84.31 94 SER A N 1
ATOM 757 C CA . SER A 1 94 ? -0.140 15.159 1.089 1.00 84.31 94 SER A CA 1
ATOM 758 C C . SER A 1 94 ? 1.352 14.825 1.293 1.00 84.31 94 SER A C 1
ATOM 760 O O . SER A 1 94 ? 2.035 14.446 0.337 1.00 84.31 94 SER A O 1
ATOM 762 N N . LYS A 1 95 ? 1.842 14.908 2.540 1.00 85.06 95 LYS A N 1
ATOM 763 C CA . LYS A 1 95 ? 3.254 14.692 2.926 1.00 85.06 95 LYS A CA 1
ATOM 764 C C . LYS A 1 95 ? 3.468 13.442 3.782 1.00 85.06 95 LYS A C 1
ATOM 766 O O . LYS A 1 95 ? 4.516 13.289 4.408 1.00 85.06 95 LYS A O 1
ATOM 771 N N . LEU A 1 96 ? 2.484 12.551 3.853 1.00 85.19 96 LEU A N 1
ATOM 772 C CA . LEU A 1 96 ? 2.530 11.431 4.789 1.00 85.19 96 LEU A CA 1
ATOM 773 C C . LEU A 1 96 ? 3.669 10.454 4.459 1.00 85.19 96 LEU A C 1
ATOM 775 O O . LEU A 1 96 ? 4.337 9.957 5.357 1.00 85.19 96 LEU A O 1
ATOM 779 N N . LEU A 1 97 ? 3.952 10.266 3.169 1.00 88.00 97 LEU A N 1
ATOM 780 C CA . LEU A 1 97 ? 5.029 9.409 2.666 1.00 88.00 97 LEU A CA 1
ATOM 781 C C . LEU A 1 97 ? 6.387 10.115 2.578 1.00 88.00 97 LEU A C 1
ATOM 783 O O . LEU A 1 97 ? 7.222 9.726 1.769 1.00 88.00 97 LEU A O 1
ATOM 787 N N . THR A 1 98 ? 6.624 11.149 3.388 1.00 88.38 98 THR A N 1
ATOM 788 C CA . THR A 1 98 ? 7.927 11.839 3.425 1.00 88.38 98 THR A CA 1
ATOM 789 C C . THR A 1 98 ? 8.851 11.354 4.536 1.00 88.38 98 THR A C 1
ATOM 791 O O . THR A 1 98 ? 9.986 11.813 4.622 1.00 88.38 98 THR A O 1
ATOM 794 N N . SER A 1 99 ? 8.385 10.453 5.401 1.00 85.38 99 SER A N 1
ATOM 795 C CA . SER A 1 99 ? 9.174 9.903 6.506 1.00 85.38 99 SER A CA 1
ATOM 796 C C . SER A 1 99 ? 8.492 8.665 7.098 1.00 85.38 99 SER A C 1
ATOM 798 O O . SER A 1 99 ? 7.317 8.413 6.820 1.00 85.38 99 SER A O 1
ATOM 800 N N . GLU A 1 100 ? 9.189 7.907 7.945 1.00 83.25 100 GLU A N 1
ATOM 801 C CA . GLU A 1 100 ? 8.737 6.574 8.384 1.00 83.25 100 GLU A CA 1
ATOM 802 C C . GLU A 1 100 ? 7.443 6.607 9.224 1.00 83.25 100 GLU A C 1
ATOM 804 O O . GLU A 1 100 ? 7.254 7.476 10.081 1.00 83.25 100 GLU A O 1
ATOM 809 N N . LEU A 1 101 ? 6.531 5.661 8.986 1.00 80.50 101 LEU A N 1
ATOM 810 C CA . LEU A 1 101 ? 5.247 5.553 9.678 1.00 80.50 101 LEU A CA 1
ATOM 811 C C . LEU A 1 101 ? 4.985 4.128 10.125 1.00 80.50 101 LEU A C 1
ATOM 813 O O . LEU A 1 101 ? 5.217 3.179 9.385 1.00 80.50 101 LEU A O 1
ATOM 817 N N . ILE A 1 102 ? 4.411 4.003 11.318 1.00 84.94 102 ILE A N 1
ATOM 818 C CA . ILE A 1 102 ? 4.022 2.714 11.874 1.00 84.94 102 ILE A CA 1
ATOM 819 C C . ILE A 1 102 ? 2.563 2.462 11.515 1.00 84.94 102 ILE A C 1
ATOM 821 O O . ILE A 1 102 ? 1.649 3.055 12.095 1.00 84.94 102 ILE A O 1
ATOM 825 N N . PHE A 1 103 ? 2.346 1.563 10.562 1.00 88.50 103 PHE A N 1
ATOM 826 C CA . PHE A 1 103 ? 1.012 1.085 10.227 1.00 88.50 103 PHE A CA 1
ATOM 827 C C . PHE A 1 103 ? 0.613 -0.124 11.085 1.00 88.50 103 PHE A C 1
ATOM 829 O O . PHE A 1 103 ? 1.477 -0.800 11.652 1.00 88.50 103 PHE A O 1
ATOM 836 N N . PRO A 1 104 ? -0.695 -0.421 11.193 1.00 91.88 104 PRO A N 1
ATOM 837 C CA . PRO A 1 104 ? -1.157 -1.591 11.914 1.00 91.88 104 PRO A CA 1
ATOM 838 C C . PRO A 1 104 ? -0.488 -2.883 11.400 1.00 91.88 104 PRO A C 1
ATOM 840 O O . PRO A 1 104 ? -0.383 -3.091 10.186 1.00 91.88 104 PRO A O 1
ATOM 843 N N . PRO A 1 105 ? -0.053 -3.791 12.292 1.00 91.56 105 PRO A N 1
ATOM 844 C CA . PRO A 1 105 ? 0.809 -4.923 11.931 1.00 91.56 105 PRO A CA 1
ATOM 845 C C . PRO A 1 105 ? 0.130 -5.974 11.042 1.00 91.56 105 PRO A C 1
ATOM 847 O O . PRO A 1 105 ? 0.807 -6.797 10.427 1.00 91.56 105 PRO A O 1
ATOM 850 N N . ASN A 1 106 ? -1.205 -5.973 10.984 1.00 94.31 106 ASN A N 1
ATOM 851 C CA . ASN A 1 106 ? -2.005 -6.954 10.251 1.00 94.31 106 ASN A CA 1
ATOM 852 C C . ASN A 1 106 ? -2.627 -6.410 8.961 1.00 94.31 106 ASN A C 1
ATOM 854 O O . ASN A 1 106 ? -3.444 -7.107 8.357 1.00 94.31 106 ASN A O 1
ATOM 858 N N . ILE A 1 107 ? -2.219 -5.217 8.513 1.00 95.12 107 ILE A N 1
ATOM 859 C CA . ILE A 1 107 ? -2.696 -4.667 7.245 1.00 95.12 107 ILE A CA 1
ATOM 860 C C . ILE A 1 107 ? -2.322 -5.593 6.087 1.00 95.12 107 ILE A C 1
ATOM 862 O O . ILE A 1 107 ? -1.157 -5.937 5.883 1.00 95.12 107 ILE A O 1
ATOM 866 N N . THR A 1 108 ? -3.336 -5.931 5.296 1.00 97.00 108 THR A N 1
ATOM 867 C CA . THR A 1 108 ? -3.212 -6.620 4.012 1.00 97.00 108 THR A CA 1
ATOM 868 C C . THR A 1 108 ? -3.515 -5.697 2.839 1.00 97.00 108 THR A C 1
ATOM 870 O O . THR A 1 108 ? -3.022 -5.943 1.740 1.00 97.00 108 THR A O 1
ATOM 873 N N . GLU A 1 109 ? -4.289 -4.634 3.062 1.00 97.62 109 GLU A N 1
ATOM 874 C CA . GLU A 1 109 ? -4.653 -3.652 2.044 1.00 97.62 109 GLU A CA 1
ATOM 875 C C . GLU A 1 109 ? -4.519 -2.222 2.576 1.00 97.62 109 GLU A C 1
ATOM 877 O O . GLU A 1 109 ? -5.120 -1.860 3.593 1.00 97.62 109 GLU A O 1
ATOM 882 N N . LEU A 1 110 ? -3.723 -1.419 1.870 1.00 96.19 110 LEU A N 1
ATOM 883 C CA . LEU A 1 110 ? -3.477 -0.018 2.186 1.00 96.19 110 LEU A CA 1
ATOM 884 C C . LEU A 1 110 ? -3.787 0.857 0.973 1.00 96.19 110 LEU A C 1
ATOM 886 O O . LEU A 1 110 ? -3.219 0.666 -0.104 1.00 96.19 110 LEU A O 1
ATOM 890 N N . MET A 1 111 ? -4.641 1.857 1.176 1.00 95.94 111 MET A N 1
ATOM 891 C CA . MET A 1 111 ? -4.935 2.883 0.183 1.00 95.94 111 MET A CA 1
ATOM 892 C C . MET A 1 111 ? -4.608 4.271 0.730 1.00 95.94 111 MET A C 1
ATOM 894 O O . MET A 1 111 ? -5.132 4.699 1.756 1.00 95.94 111 MET A O 1
ATOM 898 N N . LEU A 1 112 ? -3.747 4.988 0.023 1.00 93.56 112 LEU A N 1
ATOM 899 C CA . LEU A 1 112 ? -3.328 6.341 0.357 1.00 93.56 112 LEU A CA 1
ATOM 900 C C . LEU A 1 112 ? -3.660 7.249 -0.820 1.00 93.56 112 LEU A C 1
ATOM 902 O O . LEU A 1 112 ? -3.211 6.989 -1.935 1.00 93.56 112 LEU A O 1
ATOM 906 N N . THR A 1 113 ? -4.451 8.297 -0.595 1.00 91.62 113 THR A N 1
ATOM 907 C CA . THR A 1 113 ? -4.890 9.193 -1.676 1.00 91.62 113 THR A CA 1
ATOM 908 C C . THR A 1 113 ? -4.583 10.657 -1.385 1.00 91.62 113 THR A C 1
ATOM 910 O O . THR A 1 113 ? -4.444 11.053 -0.229 1.00 91.62 113 THR A O 1
ATOM 913 N N . GLY A 1 114 ? -4.522 11.488 -2.427 1.00 88.69 114 GLY A N 1
ATOM 914 C CA . GLY A 1 114 ? -4.129 12.893 -2.294 1.00 88.69 114 GLY A CA 1
ATOM 915 C C . GLY A 1 114 ? -2.645 13.054 -1.953 1.00 88.69 114 GLY A C 1
ATOM 916 O O . GLY A 1 114 ? -2.270 14.001 -1.267 1.00 88.69 114 GLY A O 1
ATOM 917 N N . ILE A 1 115 ? -1.813 12.105 -2.393 1.00 88.81 115 ILE A N 1
ATOM 918 C CA . ILE A 1 115 ? -0.360 12.139 -2.214 1.00 88.81 115 ILE A CA 1
ATOM 919 C C . ILE A 1 115 ? 0.220 13.260 -3.079 1.00 88.81 115 ILE A C 1
ATOM 921 O O . ILE A 1 115 ? -0.127 13.391 -4.256 1.00 88.81 115 ILE A O 1
ATOM 925 N N . ARG A 1 116 ? 1.119 14.046 -2.489 1.00 86.12 116 ARG A N 1
ATOM 926 C CA . ARG A 1 116 ? 1.827 15.148 -3.154 1.00 86.12 116 ARG A CA 1
ATOM 927 C C . ARG A 1 116 ? 3.341 14.958 -3.126 1.00 86.12 116 ARG A C 1
ATOM 929 O O . ARG A 1 116 ? 4.030 15.305 -4.076 1.00 86.12 116 ARG A O 1
ATOM 936 N N . CYS A 1 117 ? 3.868 14.343 -2.065 1.00 87.69 117 CYS A N 1
ATOM 937 C CA . CYS A 1 117 ? 5.296 14.062 -1.926 1.00 87.69 117 CYS A CA 1
ATOM 938 C C . CYS A 1 117 ? 5.544 12.632 -1.428 1.00 87.69 117 CYS A C 1
ATOM 940 O O . CYS A 1 117 ? 4.848 12.148 -0.533 1.00 87.69 117 CYS A O 1
ATOM 942 N N . ILE A 1 118 ? 6.575 11.987 -1.978 1.00 90.56 118 ILE A N 1
ATOM 943 C CA . ILE A 1 118 ? 7.084 10.676 -1.557 1.00 90.56 118 ILE A CA 1
ATOM 944 C C . ILE A 1 118 ? 8.599 10.809 -1.381 1.00 90.56 118 ILE A C 1
ATOM 946 O O . ILE A 1 118 ? 9.257 11.421 -2.221 1.00 90.56 118 ILE A O 1
ATOM 950 N N . THR A 1 119 ? 9.141 10.261 -0.298 1.00 91.94 119 THR A N 1
ATOM 951 C CA . THR A 1 119 ? 10.585 10.086 -0.093 1.00 91.94 119 THR A CA 1
ATOM 952 C C . THR A 1 119 ? 10.907 8.606 0.068 1.00 91.94 119 THR A C 1
ATOM 954 O O . THR A 1 119 ? 10.039 7.808 0.436 1.00 91.94 119 THR A O 1
ATOM 957 N N . ASP A 1 120 ? 12.175 8.254 -0.142 1.00 91.62 120 ASP A N 1
ATOM 958 C CA . ASP A 1 120 ? 12.680 6.900 0.087 1.00 91.62 120 ASP A CA 1
ATOM 959 C C . ASP A 1 120 ? 12.394 6.434 1.521 1.00 91.62 120 ASP A C 1
ATOM 961 O O . ASP A 1 120 ? 11.978 5.300 1.730 1.00 91.62 120 ASP A O 1
ATOM 965 N N . GLU A 1 121 ? 12.543 7.311 2.518 1.00 90.62 121 GLU A N 1
ATOM 966 C CA . GLU A 1 121 ? 12.240 6.988 3.917 1.00 90.62 121 GLU A CA 1
ATOM 967 C C . GLU A 1 121 ? 10.764 6.595 4.106 1.00 90.62 121 GLU A C 1
ATOM 969 O O . GLU A 1 121 ? 10.457 5.577 4.729 1.00 90.62 121 GLU A O 1
ATOM 974 N N . GLY A 1 122 ? 9.834 7.365 3.534 1.00 90.62 122 GLY A N 1
ATOM 975 C CA . GLY A 1 122 ? 8.404 7.109 3.696 1.00 90.62 122 GLY A CA 1
ATOM 976 C C . GLY A 1 122 ? 7.922 5.850 2.975 1.00 90.62 122 GLY A C 1
ATOM 977 O O . GLY A 1 122 ? 7.183 5.055 3.562 1.00 90.62 122 GLY A O 1
ATOM 978 N N . ILE A 1 123 ? 8.345 5.629 1.725 1.00 92.31 123 ILE A N 1
ATOM 979 C CA . ILE A 1 123 ? 7.947 4.421 0.984 1.00 92.31 123 ILE A CA 1
ATOM 980 C C . ILE A 1 123 ? 8.611 3.161 1.546 1.00 92.31 123 ILE A C 1
ATOM 982 O O . ILE A 1 123 ? 7.969 2.114 1.622 1.00 92.31 123 ILE A O 1
ATOM 986 N N . ASN A 1 124 ? 9.865 3.239 1.993 1.00 91.19 124 ASN A N 1
ATOM 987 C CA . ASN A 1 124 ? 10.554 2.066 2.527 1.00 91.19 124 ASN A CA 1
ATOM 988 C C . ASN A 1 124 ? 10.084 1.708 3.939 1.00 91.19 124 ASN A C 1
ATOM 990 O O . ASN A 1 124 ? 10.045 0.523 4.268 1.00 91.19 124 ASN A O 1
ATOM 994 N N . GLY A 1 125 ? 9.588 2.680 4.714 1.00 89.44 125 GLY A N 1
ATOM 995 C CA . GLY A 1 125 ? 8.823 2.402 5.932 1.00 89.44 125 GLY A CA 1
ATOM 996 C C . GLY A 1 125 ? 7.603 1.507 5.667 1.00 89.44 125 GLY A C 1
ATOM 997 O O . GLY A 1 125 ? 7.362 0.548 6.399 1.00 89.44 125 GLY A O 1
ATOM 998 N N . LEU A 1 126 ? 6.884 1.736 4.557 1.00 89.50 126 LEU A N 1
ATOM 999 C CA . LEU A 1 126 ? 5.796 0.848 4.121 1.00 89.50 126 LEU A CA 1
ATOM 1000 C C . LEU A 1 126 ? 6.291 -0.543 3.703 1.00 89.50 126 LEU A C 1
ATOM 1002 O O . LEU A 1 126 ? 5.608 -1.544 3.936 1.00 89.50 126 LEU A O 1
ATOM 1006 N N . GLY A 1 127 ? 7.477 -0.605 3.099 1.00 85.56 127 GLY A N 1
ATOM 1007 C CA . GLY A 1 127 ? 8.092 -1.831 2.593 1.00 85.56 127 GLY A CA 1
ATOM 1008 C C . GLY A 1 127 ? 8.316 -2.912 3.650 1.00 85.56 127 GLY A C 1
ATOM 1009 O O . GLY A 1 127 ? 8.328 -4.096 3.307 1.00 85.56 127 GLY A O 1
ATOM 1010 N N . ASN A 1 128 ? 8.417 -2.525 4.924 1.00 82.88 128 ASN A N 1
ATOM 1011 C CA . ASN A 1 128 ? 8.634 -3.427 6.057 1.00 82.88 128 ASN A CA 1
ATOM 1012 C C . ASN A 1 128 ? 7.361 -4.166 6.518 1.00 82.88 128 ASN A C 1
ATOM 1014 O O . ASN A 1 128 ? 7.429 -5.061 7.363 1.00 82.88 128 ASN A O 1
ATOM 1018 N N . HIS A 1 129 ? 6.183 -3.842 5.975 1.00 84.31 129 HIS A N 1
ATOM 1019 C CA . HIS A 1 129 ? 4.931 -4.493 6.367 1.00 84.31 129 HIS A CA 1
ATOM 1020 C C . HIS A 1 129 ? 4.740 -5.848 5.670 1.00 84.31 129 HIS A C 1
ATOM 1022 O O . HIS A 1 129 ? 4.107 -5.965 4.621 1.00 84.31 129 HIS A O 1
ATOM 1028 N N . PHE A 1 130 ? 5.222 -6.913 6.317 1.00 83.44 130 PHE A N 1
ATOM 1029 C CA . PHE A 1 130 ? 5.237 -8.292 5.805 1.00 83.44 130 PHE A CA 1
ATOM 1030 C C . PHE A 1 130 ? 3.873 -8.929 5.501 1.00 83.44 130 PHE A C 1
ATOM 1032 O O . PHE A 1 130 ? 3.850 -10.070 5.061 1.00 83.44 130 PHE A O 1
ATOM 1039 N N . LYS A 1 131 ? 2.737 -8.279 5.760 1.00 95.31 131 LYS A N 1
ATOM 1040 C CA . LYS A 1 131 ? 1.400 -8.818 5.436 1.00 95.31 131 LYS A CA 1
ATOM 1041 C C . LYS A 1 131 ? 0.701 -8.061 4.311 1.00 95.31 131 LYS A C 1
ATOM 1043 O O . LYS A 1 131 ? -0.327 -8.535 3.829 1.00 95.31 131 LYS A O 1
ATOM 1048 N N . LEU A 1 132 ? 1.265 -6.933 3.881 1.00 96.81 132 LEU A N 1
ATOM 1049 C CA . LEU A 1 132 ? 0.674 -6.077 2.866 1.00 96.81 132 LEU A CA 1
ATOM 1050 C C . LEU A 1 132 ? 0.670 -6.793 1.510 1.00 96.81 132 LEU A C 1
ATOM 1052 O O . LEU A 1 132 ? 1.724 -7.142 0.982 1.00 96.81 132 LEU A O 1
ATOM 1056 N N . LYS A 1 133 ? -0.529 -6.999 0.960 1.00 97.88 133 LYS A N 1
ATOM 1057 C CA . LYS A 1 133 ? -0.782 -7.655 -0.331 1.00 97.88 133 LYS A CA 1
ATOM 1058 C C . LYS A 1 133 ? -1.219 -6.666 -1.401 1.00 97.88 133 LYS A C 1
ATOM 1060 O O . LYS A 1 133 ? -0.893 -6.860 -2.567 1.00 97.88 133 LYS A O 1
ATOM 1065 N N . ILE A 1 134 ? -1.946 -5.621 -1.016 1.00 98.19 134 ILE A N 1
ATOM 1066 C CA . ILE A 1 134 ? -2.489 -4.621 -1.935 1.00 98.19 134 ILE A CA 1
ATOM 1067 C C . ILE A 1 134 ? -2.054 -3.239 -1.464 1.00 98.19 134 ILE A C 1
ATOM 1069 O O . ILE A 1 134 ? -2.375 -2.829 -0.348 1.00 98.19 134 ILE A O 1
ATOM 1073 N N . LEU A 1 135 ? -1.348 -2.518 -2.331 1.00 97.81 135 LEU A N 1
ATOM 1074 C CA . LEU A 1 135 ? -0.954 -1.133 -2.106 1.00 97.81 135 LEU A CA 1
ATOM 1075 C C . LEU A 1 135 ? -1.519 -0.254 -3.218 1.00 97.81 135 LEU A C 1
ATOM 1077 O O . LEU A 1 135 ? -1.217 -0.459 -4.393 1.00 97.81 135 LEU A O 1
ATOM 1081 N N . SER A 1 136 ? -2.318 0.736 -2.832 1.00 97.50 136 SER A N 1
ATOM 1082 C CA . SER A 1 136 ? -2.886 1.733 -3.738 1.00 97.50 136 SER A CA 1
ATOM 1083 C C . SER A 1 136 ? -2.403 3.128 -3.358 1.00 97.50 136 SER A C 1
ATOM 1085 O O . SER A 1 136 ? -2.701 3.614 -2.269 1.00 97.50 136 SER A O 1
ATOM 1087 N N . LEU A 1 137 ? -1.669 3.776 -4.260 1.00 95.69 137 LEU A N 1
ATOM 1088 C CA . LEU A 1 137 ? -1.108 5.114 -4.085 1.00 95.69 137 LEU A CA 1
ATOM 1089 C C . LEU A 1 137 ? -1.724 6.060 -5.116 1.00 95.69 137 LEU A C 1
ATOM 1091 O O . LEU A 1 137 ? -1.538 5.880 -6.324 1.00 95.69 137 LEU A O 1
ATOM 1095 N N . TRP A 1 138 ? -2.512 7.030 -4.661 1.00 93.56 138 TRP A N 1
ATOM 1096 C CA . TRP A 1 138 ? -3.221 7.962 -5.535 1.00 93.56 138 TRP A CA 1
ATOM 1097 C C . TRP A 1 138 ? -2.761 9.400 -5.275 1.00 93.56 138 TRP A C 1
ATOM 1099 O O . TRP A 1 138 ? -2.807 9.889 -4.143 1.00 93.56 138 TRP A O 1
ATOM 1109 N N . GLY A 1 139 ? -2.319 10.085 -6.325 1.00 89.50 139 GLY A N 1
ATOM 1110 C CA . GLY A 1 139 ? -1.872 11.472 -6.252 1.00 89.50 139 GLY A CA 1
ATOM 1111 C C . GLY A 1 139 ? -3.017 12.480 -6.123 1.00 89.50 139 GLY A C 1
ATOM 1112 O O . GLY A 1 139 ? -4.197 12.129 -6.199 1.00 89.50 139 GLY A O 1
ATOM 1113 N N . SER A 1 140 ? -2.667 13.748 -5.909 1.00 80.88 140 SER A N 1
ATOM 1114 C CA . SER A 1 140 ? -3.617 14.866 -5.908 1.00 80.88 140 SER A CA 1
ATOM 1115 C C . SER A 1 140 ? -3.904 15.348 -7.334 1.00 80.88 140 SER A C 1
ATOM 1117 O O . SER A 1 140 ? -2.989 15.694 -8.079 1.00 80.88 140 SER A O 1
ATOM 1119 N N . MET A 1 141 ? -5.182 15.445 -7.714 1.00 64.12 141 MET A N 1
ATOM 1120 C CA . MET A 1 141 ? -5.567 16.120 -8.955 1.00 64.12 141 MET A CA 1
ATOM 1121 C C . MET A 1 141 ? -5.465 17.638 -8.764 1.00 64.12 141 MET A C 1
ATOM 1123 O O . MET A 1 141 ? -6.150 18.201 -7.916 1.00 64.12 141 MET A O 1
ATOM 1127 N N . GLY A 1 142 ? -4.640 18.309 -9.570 1.00 60.69 142 GLY A N 1
ATOM 1128 C CA . GLY A 1 142 ? -4.784 19.749 -9.794 1.00 60.69 142 GLY A CA 1
ATOM 1129 C C . GLY A 1 142 ? -3.848 20.693 -9.042 1.00 60.69 142 GLY A C 1
ATOM 1130 O O . GLY A 1 142 ? -4.345 21.682 -8.522 1.00 60.69 142 GLY A O 1
ATOM 1131 N N . GLN A 1 143 ? -2.527 20.466 -9.075 1.00 55.16 143 GLN A N 1
ATOM 1132 C CA . GLN A 1 143 ? -1.487 21.517 -9.099 1.00 55.16 143 GLN A CA 1
ATOM 1133 C C . GLN A 1 143 ? -0.240 21.014 -9.857 1.00 55.16 143 GLN A C 1
ATOM 1135 O O . GLN A 1 143 ? -0.030 19.806 -9.985 1.00 55.16 143 GLN A O 1
ATOM 1140 N N . ILE A 1 144 ? 0.568 21.933 -10.403 1.00 57.12 144 ILE A N 1
ATOM 1141 C CA . ILE A 1 144 ? 1.868 21.625 -11.0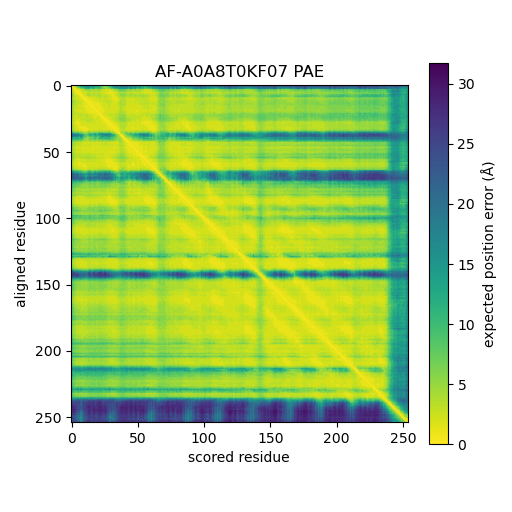23 1.00 57.12 144 ILE A CA 1
ATOM 1142 C C . ILE A 1 144 ? 2.872 21.425 -9.884 1.00 57.12 144 ILE A C 1
ATOM 1144 O O . ILE A 1 144 ? 3.566 22.354 -9.488 1.00 57.12 144 ILE A O 1
ATOM 1148 N N . GLU A 1 145 ? 2.883 20.232 -9.306 1.00 66.12 145 GLU A N 1
ATOM 1149 C CA . GLU A 1 145 ? 3.884 19.836 -8.313 1.00 66.12 145 GLU A CA 1
ATOM 1150 C C . GLU A 1 145 ? 5.062 19.126 -8.996 1.00 66.12 145 GLU A C 1
ATOM 1152 O O . GLU A 1 145 ? 4.948 18.626 -10.127 1.00 66.12 145 GLU A O 1
ATOM 1157 N N . ASP A 1 146 ? 6.209 19.101 -8.319 1.00 79.56 146 ASP A N 1
ATOM 1158 C CA . ASP A 1 146 ? 7.387 18.392 -8.803 1.00 79.56 146 ASP A CA 1
ATOM 1159 C C . ASP A 1 146 ? 7.098 16.896 -8.933 1.00 79.56 146 ASP A C 1
ATOM 1161 O O . ASP A 1 146 ? 6.343 16.302 -8.164 1.00 79.56 146 ASP A O 1
ATOM 1165 N N . SER A 1 147 ? 7.696 16.272 -9.943 1.00 85.75 147 SER A N 1
ATOM 1166 C CA . SER A 1 147 ? 7.583 14.830 -10.108 1.00 85.75 147 SER A CA 1
ATOM 1167 C C . SER A 1 147 ? 8.373 14.092 -9.021 1.00 85.75 147 SER A C 1
ATOM 1169 O O . SER A 1 147 ? 9.478 14.508 -8.673 1.00 85.75 147 SER A O 1
ATOM 1171 N N . VAL A 1 148 ? 7.848 12.979 -8.522 1.00 90.69 148 VAL A N 1
ATOM 1172 C CA . VAL A 1 148 ? 8.461 12.163 -7.465 1.00 90.69 148 VAL A CA 1
ATOM 1173 C C . VAL A 1 148 ? 9.132 10.919 -8.035 1.00 90.69 148 VAL A C 1
ATOM 1175 O O . VAL A 1 148 ? 8.740 10.429 -9.094 1.00 90.69 148 VAL A O 1
ATOM 1178 N N . ASP A 1 149 ? 10.102 10.389 -7.301 1.00 93.19 149 ASP A N 1
ATOM 1179 C CA . ASP A 1 149 ? 10.756 9.122 -7.607 1.00 93.19 149 ASP A CA 1
ATOM 1180 C C . ASP A 1 149 ? 10.260 8.078 -6.597 1.00 93.19 149 ASP A C 1
ATOM 1182 O O . ASP A 1 149 ? 10.126 8.364 -5.406 1.00 93.19 149 ASP A O 1
ATOM 1186 N N . LEU A 1 150 ? 9.937 6.877 -7.073 1.00 94.75 150 LEU A N 1
ATOM 1187 C CA . LEU A 1 150 ? 9.512 5.764 -6.230 1.00 94.75 150 LEU A CA 1
ATOM 1188 C C . LEU A 1 150 ? 10.636 4.733 -6.168 1.00 94.75 150 LEU A C 1
ATOM 1190 O O . LEU A 1 150 ? 10.750 3.897 -7.064 1.00 94.75 150 LEU A O 1
ATOM 1194 N N . ASN A 1 151 ? 11.445 4.788 -5.112 1.00 94.94 151 ASN A N 1
ATOM 1195 C CA . ASN A 1 151 ? 12.583 3.889 -4.928 1.00 94.94 151 ASN A CA 1
ATOM 1196 C C . ASN A 1 151 ? 12.291 2.898 -3.800 1.00 94.94 151 ASN A C 1
ATOM 1198 O O . ASN A 1 151 ? 12.291 3.249 -2.617 1.00 94.94 151 ASN A O 1
ATOM 1202 N N . CYS A 1 152 ? 12.027 1.647 -4.166 1.00 95.19 152 CYS A N 1
ATOM 1203 C CA . CYS A 1 152 ? 11.776 0.583 -3.200 1.00 95.19 152 CYS A CA 1
ATOM 1204 C C . CYS A 1 152 ? 13.090 -0.115 -2.834 1.00 95.19 152 CYS A C 1
ATOM 1206 O O . CYS A 1 152 ? 13.815 -0.559 -3.719 1.00 95.19 152 CYS A O 1
ATOM 1208 N N . ALA A 1 153 ? 13.388 -0.244 -1.543 1.00 94.75 153 ALA A N 1
ATOM 1209 C CA . ALA A 1 153 ? 14.611 -0.858 -1.036 1.00 94.75 153 ALA A CA 1
ATOM 1210 C C . ALA A 1 153 ? 14.681 -2.369 -1.318 1.00 94.75 153 ALA A C 1
ATOM 1212 O O . ALA A 1 153 ? 13.671 -3.023 -1.599 1.00 94.75 153 ALA A O 1
ATOM 1213 N N . ASP A 1 154 ? 15.880 -2.937 -1.199 1.00 95.06 154 ASP A N 1
ATOM 1214 C CA . ASP A 1 154 ? 16.117 -4.374 -1.334 1.00 95.06 154 ASP A CA 1
ATOM 1215 C C . ASP A 1 154 ? 15.218 -5.183 -0.384 1.00 95.06 154 ASP A C 1
ATOM 1217 O O . ASP A 1 154 ? 15.033 -4.836 0.783 1.00 95.06 154 ASP A O 1
ATOM 1221 N N . GLY A 1 155 ? 14.621 -6.259 -0.897 1.00 94.06 155 GLY A N 1
ATOM 1222 C CA . GLY A 1 155 ? 13.725 -7.134 -0.132 1.00 94.06 155 GLY A CA 1
ATOM 1223 C C . GLY A 1 155 ? 12.408 -6.498 0.341 1.00 94.06 155 GLY A C 1
ATOM 1224 O O . GLY A 1 155 ? 11.627 -7.173 1.017 1.00 94.06 155 GLY A O 1
ATOM 1225 N N . SER A 1 156 ? 12.135 -5.232 0.005 1.00 95.25 156 SER A N 1
ATOM 1226 C CA . SER A 1 156 ? 10.917 -4.534 0.432 1.00 95.25 156 SER A CA 1
ATOM 1227 C C . SER A 1 156 ? 9.648 -5.159 -0.161 1.00 95.25 156 SER A C 1
ATOM 1229 O O . SER A 1 156 ? 9.656 -5.755 -1.243 1.00 95.25 156 SER A O 1
ATOM 1231 N N . PHE A 1 157 ? 8.526 -5.008 0.550 1.00 96.00 157 PHE A N 1
ATOM 1232 C CA . PHE A 1 157 ? 7.205 -5.481 0.122 1.00 96.00 157 PHE A CA 1
ATOM 1233 C C . PHE A 1 157 ? 7.145 -6.993 -0.206 1.00 96.00 157 PHE A C 1
ATOM 1235 O O . PHE A 1 157 ? 6.670 -7.388 -1.275 1.00 96.00 157 PHE A O 1
ATOM 1242 N N . PRO A 1 158 ? 7.577 -7.887 0.703 1.00 95.19 158 PRO A N 1
ATOM 1243 C CA . PRO A 1 158 ? 7.780 -9.306 0.389 1.00 95.19 158 PRO A CA 1
ATOM 1244 C C . PRO A 1 158 ? 6.492 -10.100 0.108 1.00 95.19 158 PRO A C 1
ATOM 1246 O O . PRO A 1 158 ? 6.562 -11.202 -0.438 1.00 95.19 158 PRO A O 1
ATOM 1249 N N . GLN A 1 159 ? 5.320 -9.587 0.502 1.00 96.88 159 GLN A N 1
ATOM 1250 C CA . GLN A 1 159 ? 4.015 -10.216 0.248 1.00 96.88 159 GLN A CA 1
ATOM 1251 C C . GLN A 1 159 ? 3.133 -9.441 -0.733 1.00 96.88 159 GLN A C 1
ATOM 1253 O O . GLN A 1 159 ? 1.986 -9.834 -0.928 1.00 96.88 159 GLN A O 1
ATOM 1258 N N . LEU A 1 160 ? 3.637 -8.365 -1.342 1.00 98.00 160 LEU A N 1
ATOM 1259 C CA . LEU A 1 160 ? 2.817 -7.516 -2.197 1.00 98.00 160 LEU A CA 1
ATOM 1260 C C . LEU A 1 160 ? 2.442 -8.256 -3.483 1.00 98.00 160 LEU A C 1
ATOM 1262 O O . LEU A 1 160 ? 3.312 -8.716 -4.214 1.00 98.00 160 LEU A O 1
ATOM 1266 N N . GLU A 1 161 ? 1.141 -8.362 -3.738 1.00 98.19 161 GLU A N 1
ATOM 1267 C CA . GLU A 1 161 ? 0.538 -9.041 -4.888 1.00 98.19 161 GLU A CA 1
ATOM 1268 C C . GLU A 1 161 ? -0.005 -8.026 -5.907 1.00 98.19 161 GLU A C 1
ATOM 1270 O O . GLU A 1 161 ? 0.010 -8.289 -7.112 1.00 98.19 161 GLU A O 1
ATOM 1275 N N . VAL A 1 162 ? -0.454 -6.854 -5.445 1.00 98.25 162 VAL A N 1
ATOM 1276 C CA . VAL A 1 162 ? -1.047 -5.804 -6.281 1.00 98.25 162 VAL A CA 1
ATOM 1277 C C . VAL A 1 162 ? -0.465 -4.438 -5.924 1.00 98.25 162 VAL A C 1
ATOM 1279 O O . VAL A 1 162 ? -0.563 -3.998 -4.777 1.00 98.25 162 VAL A O 1
ATOM 1282 N N . LEU A 1 163 ? 0.068 -3.740 -6.929 1.00 98.06 163 LEU A N 1
ATOM 1283 C CA . LEU A 1 163 ? 0.472 -2.338 -6.834 1.00 98.06 163 LEU A CA 1
ATOM 1284 C C . LEU A 1 163 ? -0.383 -1.491 -7.778 1.00 98.06 163 LEU A C 1
ATOM 1286 O O . LEU A 1 163 ? -0.401 -1.719 -8.988 1.00 98.06 163 LEU A O 1
ATOM 1290 N N . GLN A 1 164 ? -1.075 -0.497 -7.229 1.00 97.62 164 GLN A N 1
ATOM 1291 C CA . GLN A 1 164 ? -1.852 0.468 -7.999 1.00 97.62 164 GLN A CA 1
ATOM 1292 C C . GLN A 1 164 ? -1.309 1.873 -7.783 1.00 97.62 164 GLN A C 1
ATOM 1294 O O . GLN A 1 164 ? -1.230 2.352 -6.654 1.00 97.62 164 GLN A O 1
ATOM 1299 N N . MET A 1 165 ? -0.991 2.553 -8.875 1.00 95.56 165 MET A N 1
ATOM 1300 C CA . MET A 1 165 ? -0.557 3.942 -8.881 1.00 95.56 165 MET A CA 1
ATOM 1301 C C . MET A 1 165 ? -1.487 4.732 -9.790 1.00 95.56 165 MET A C 1
ATOM 1303 O O . MET A 1 165 ? -1.668 4.374 -10.957 1.00 95.56 165 MET A O 1
ATOM 1307 N N . ARG A 1 166 ? -2.108 5.785 -9.253 1.00 93.31 166 ARG A N 1
ATOM 1308 C CA . ARG A 1 166 ? -3.029 6.636 -10.015 1.00 93.31 166 ARG A CA 1
ATOM 1309 C C . ARG A 1 166 ? -2.728 8.109 -9.801 1.00 93.31 166 ARG A C 1
ATOM 1311 O O . ARG A 1 166 ? -2.597 8.532 -8.660 1.00 93.31 166 ARG A O 1
ATOM 1318 N N . PHE A 1 167 ? -2.677 8.903 -10.863 1.00 91.50 167 PHE A N 1
ATOM 1319 C CA . PHE A 1 167 ? -2.525 10.363 -10.794 1.00 91.50 167 PHE A CA 1
ATOM 1320 C C . PHE A 1 167 ? -1.284 10.844 -10.015 1.00 91.50 167 PHE A C 1
ATOM 1322 O O . PHE A 1 167 ? -1.248 11.985 -9.560 1.00 91.50 167 PHE A O 1
ATOM 1329 N N . ILE A 1 168 ? -0.272 9.991 -9.829 1.00 90.94 168 ILE A N 1
ATOM 1330 C CA . ILE A 1 168 ? 0.994 10.369 -9.190 1.00 90.94 168 ILE A CA 1
ATOM 1331 C C . ILE A 1 168 ? 1.903 10.926 -10.269 1.00 90.94 168 ILE A C 1
ATOM 1333 O O . ILE A 1 168 ? 2.142 10.248 -11.259 1.00 90.94 168 ILE A O 1
ATOM 1337 N N . ARG A 1 169 ? 2.472 12.118 -10.074 1.00 90.88 169 ARG A N 1
ATOM 1338 C CA . ARG A 1 169 ? 3.482 12.659 -10.994 1.00 90.88 169 ARG A CA 1
ATOM 1339 C C . ARG A 1 169 ? 4.799 11.898 -10.845 1.00 90.88 169 ARG A C 1
ATOM 1341 O O . ARG A 1 169 ? 5.737 12.391 -10.237 1.00 90.88 169 ARG A O 1
ATOM 1348 N N . LEU A 1 170 ? 4.844 10.666 -11.328 1.00 92.12 170 LEU A N 1
ATOM 1349 C CA . LEU A 1 170 ? 5.941 9.738 -11.104 1.00 92.12 170 LEU A CA 1
ATOM 1350 C C . LEU A 1 170 ? 6.994 9.943 -12.191 1.00 92.12 170 LEU A C 1
ATOM 1352 O O . LEU A 1 170 ? 6.711 9.734 -13.361 1.00 92.12 170 LEU A O 1
ATOM 1356 N N . ARG A 1 171 ? 8.194 10.387 -11.823 1.00 92.94 171 ARG A N 1
ATOM 1357 C CA . ARG A 1 171 ? 9.321 10.557 -12.752 1.00 92.94 171 ARG A CA 1
ATOM 1358 C C . ARG A 1 171 ? 9.998 9.225 -13.030 1.00 92.94 171 ARG A C 1
ATOM 1360 O O . ARG A 1 171 ? 10.305 8.911 -14.172 1.00 92.94 171 ARG A O 1
ATOM 1367 N N . LYS A 1 172 ? 10.242 8.470 -11.961 1.00 93.56 172 LYS A N 1
ATOM 1368 C CA . LYS A 1 172 ? 11.061 7.265 -11.961 1.00 93.56 172 LYS A CA 1
ATOM 1369 C C . LYS A 1 172 ? 10.472 6.248 -10.999 1.00 93.56 172 LYS A C 1
ATOM 1371 O O . LYS A 1 172 ? 9.989 6.613 -9.930 1.00 93.56 172 LYS A O 1
ATOM 1376 N N . TRP A 1 173 ? 10.552 4.979 -11.370 1.00 96.00 173 TRP A N 1
ATOM 1377 C CA . TRP A 1 173 ? 10.237 3.864 -10.490 1.00 96.00 173 TRP A CA 1
ATOM 1378 C C . TRP A 1 173 ? 11.392 2.868 -10.509 1.00 96.00 173 TRP A C 1
ATOM 1380 O O . TRP A 1 173 ? 11.758 2.368 -11.573 1.00 96.00 173 TRP A O 1
ATOM 1390 N N . GLU A 1 174 ? 11.952 2.583 -9.335 1.00 95.12 174 GLU A N 1
ATOM 1391 C CA . GLU A 1 174 ? 13.026 1.611 -9.147 1.00 95.12 174 GLU A CA 1
ATOM 1392 C C . GLU A 1 174 ? 12.657 0.561 -8.104 1.00 95.12 174 GLU A C 1
ATOM 1394 O O . GLU A 1 174 ? 12.060 0.850 -7.064 1.00 95.12 174 GLU A O 1
ATOM 1399 N N . LEU A 1 175 ? 13.054 -0.678 -8.390 1.00 95.44 175 LEU A N 1
ATOM 1400 C CA . LEU A 1 175 ? 12.921 -1.804 -7.480 1.00 95.44 175 LEU A CA 1
ATOM 1401 C C . LEU A 1 175 ? 14.306 -2.281 -7.062 1.00 95.44 175 LEU A C 1
ATOM 1403 O O . LEU A 1 175 ? 15.112 -2.682 -7.904 1.00 95.44 175 LEU A O 1
ATOM 1407 N N . GLY A 1 176 ? 14.546 -2.276 -5.757 1.00 94.88 176 GLY A N 1
ATOM 1408 C CA . GLY A 1 176 ? 15.684 -2.935 -5.143 1.00 94.88 176 GLY A CA 1
ATOM 1409 C C . GLY A 1 176 ? 15.677 -4.440 -5.400 1.00 94.88 176 GLY A C 1
ATOM 1410 O O . GLY A 1 176 ? 14.665 -5.053 -5.771 1.00 94.88 176 GLY A O 1
ATOM 1411 N N . ASN A 1 177 ? 16.829 -5.059 -5.191 1.00 93.75 177 ASN A N 1
ATOM 1412 C CA . ASN A 1 177 ? 17.011 -6.486 -5.400 1.00 93.75 177 ASN A CA 1
ATOM 1413 C C . ASN A 1 177 ? 16.083 -7.278 -4.477 1.00 93.75 177 ASN A C 1
ATOM 1415 O O . ASN A 1 177 ? 16.035 -7.057 -3.268 1.00 93.75 177 ASN A O 1
ATOM 1419 N N . GLY A 1 178 ? 15.323 -8.215 -5.041 1.00 92.44 178 GLY A N 1
ATOM 1420 C CA . GLY A 1 178 ? 14.392 -9.022 -4.253 1.00 92.44 178 GLY A CA 1
ATOM 1421 C C . GLY A 1 178 ? 13.173 -8.256 -3.722 1.00 92.44 178 GLY A C 1
ATOM 1422 O O . GLY A 1 178 ? 12.433 -8.816 -2.916 1.00 92.44 178 GLY A O 1
ATOM 1423 N N . ALA A 1 179 ? 12.926 -7.013 -4.147 1.00 95.44 179 ALA A N 1
ATOM 1424 C CA . ALA A 1 179 ? 11.687 -6.315 -3.813 1.00 95.44 179 ALA A CA 1
ATOM 1425 C C . ALA A 1 179 ? 10.481 -6.971 -4.515 1.00 95.44 179 ALA A C 1
ATOM 1427 O O . ALA A 1 179 ? 10.616 -7.527 -5.610 1.00 95.44 179 ALA A O 1
ATOM 1428 N N . MET A 1 180 ? 9.303 -6.915 -3.885 1.00 96.12 180 MET A N 1
ATOM 1429 C CA . MET A 1 180 ? 8.004 -7.270 -4.485 1.00 96.12 180 MET A CA 1
ATOM 1430 C C . MET A 1 180 ? 7.948 -8.644 -5.193 1.00 96.12 180 MET A C 1
ATOM 1432 O O . MET A 1 180 ? 7.282 -8.804 -6.212 1.00 96.12 180 MET A O 1
ATOM 1436 N N . GLN A 1 181 ? 8.615 -9.676 -4.664 1.00 94.81 181 GLN A N 1
ATOM 1437 C CA . GLN A 1 181 ? 8.750 -10.980 -5.351 1.00 94.81 181 GLN A CA 1
ATOM 1438 C C . GLN A 1 181 ? 7.430 -11.722 -5.617 1.00 94.81 181 GLN A C 1
ATOM 1440 O O . GLN A 1 181 ? 7.391 -12.636 -6.440 1.00 94.81 181 GLN A O 1
ATOM 1445 N N . LYS A 1 182 ? 6.347 -11.353 -4.923 1.00 96.88 182 LYS A N 1
ATOM 1446 C CA . LYS A 1 182 ? 5.009 -11.940 -5.095 1.00 96.88 182 LYS A CA 1
ATOM 1447 C C . LYS A 1 182 ? 4.072 -11.097 -5.961 1.00 96.88 182 LYS A C 1
ATOM 1449 O O . LYS A 1 182 ? 2.890 -11.429 -6.040 1.00 96.88 182 LYS A O 1
ATOM 1454 N N . LEU A 1 183 ? 4.574 -10.040 -6.599 1.00 98.00 183 LEU A N 1
ATOM 1455 C CA . LEU A 1 183 ? 3.759 -9.114 -7.376 1.00 98.00 183 LEU A CA 1
ATOM 1456 C C . LEU A 1 183 ? 3.138 -9.823 -8.580 1.00 98.00 183 LEU A C 1
ATOM 1458 O O . LEU A 1 183 ? 3.833 -10.448 -9.377 1.00 98.00 183 LEU A O 1
ATOM 1462 N N . GLN A 1 184 ? 1.818 -9.712 -8.703 1.00 97.75 184 GLN A N 1
ATOM 1463 C CA . GLN A 1 184 ? 1.019 -10.334 -9.759 1.00 97.75 184 GLN A CA 1
ATOM 1464 C C . GLN A 1 184 ? 0.387 -9.290 -10.675 1.00 97.75 184 GLN A C 1
ATOM 1466 O O . GLN A 1 184 ? 0.237 -9.533 -11.875 1.00 97.75 184 GLN A O 1
ATOM 1471 N N . HIS A 1 185 ? 0.017 -8.132 -10.126 1.00 97.62 185 HIS A N 1
ATOM 1472 C CA . HIS A 1 185 ? -0.727 -7.113 -10.853 1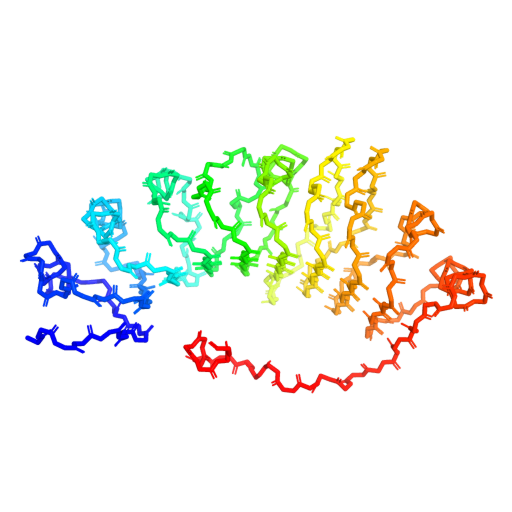.00 97.62 185 HIS A CA 1
ATOM 1473 C C . HIS A 1 185 ? -0.154 -5.720 -10.608 1.00 97.62 185 HIS A C 1
ATOM 1475 O O . HIS A 1 185 ? -0.018 -5.283 -9.464 1.00 97.62 185 HIS A O 1
ATOM 1481 N N . VAL A 1 186 ? 0.122 -5.008 -11.698 1.00 96.94 186 VAL A N 1
ATOM 1482 C CA . VAL A 1 186 ? 0.530 -3.601 -11.673 1.00 96.94 186 VAL A CA 1
ATOM 1483 C C . VAL A 1 186 ? -0.483 -2.776 -12.451 1.00 96.94 186 VAL A C 1
ATOM 1485 O O . VAL A 1 186 ? -0.812 -3.101 -13.593 1.00 96.94 186 VAL A O 1
ATOM 1488 N N . LEU A 1 187 ? -0.968 -1.705 -11.832 1.00 96.00 187 LEU A N 1
ATOM 1489 C CA . LEU A 1 187 ? -1.826 -0.706 -12.458 1.00 96.00 187 LEU A CA 1
ATOM 1490 C C . LEU A 1 187 ? -1.136 0.656 -12.401 1.00 96.00 187 LEU A C 1
ATOM 1492 O O . LEU A 1 187 ? -0.858 1.151 -11.310 1.00 96.00 187 LEU A O 1
ATOM 1496 N N . ILE A 1 188 ? -0.922 1.274 -13.560 1.00 94.31 188 ILE A N 1
ATOM 1497 C CA . ILE A 1 188 ? -0.384 2.631 -13.691 1.00 94.31 188 ILE A CA 1
ATOM 1498 C C . ILE A 1 188 ? -1.387 3.459 -14.491 1.00 94.31 188 ILE A C 1
ATOM 1500 O O . ILE A 1 188 ? -1.661 3.170 -15.656 1.00 94.31 188 ILE A O 1
ATOM 1504 N N . HIS A 1 189 ? -1.969 4.469 -13.852 1.00 92.50 189 HIS A N 1
ATOM 1505 C CA . HIS A 1 189 ? -3.001 5.297 -14.464 1.00 92.50 189 HIS A CA 1
ATOM 1506 C C . HIS A 1 189 ? -2.707 6.780 -14.280 1.00 92.50 189 HIS A C 1
ATOM 1508 O O . HIS A 1 189 ? -2.803 7.303 -13.171 1.00 92.50 189 HIS A O 1
ATOM 1514 N N . ARG A 1 190 ? -2.422 7.481 -15.376 1.00 90.38 190 ARG A N 1
ATOM 1515 C CA . ARG A 1 190 ? -2.107 8.917 -15.380 1.00 90.38 190 ARG A CA 1
ATOM 1516 C C . ARG A 1 190 ? -0.922 9.277 -14.482 1.00 90.38 190 ARG A C 1
ATOM 1518 O O . ARG A 1 190 ? -0.987 10.254 -13.738 1.00 90.38 190 ARG A O 1
ATOM 1525 N N . CYS A 1 191 ? 0.154 8.500 -14.560 1.00 91.44 191 CYS A N 1
ATOM 1526 C CA . CYS A 1 191 ? 1.375 8.690 -13.786 1.00 91.44 191 CYS A CA 1
ATOM 1527 C C . CYS A 1 191 ? 2.519 9.352 -14.577 1.00 91.44 191 CYS A C 1
ATOM 1529 O O . CYS A 1 191 ? 3.678 8.966 -14.456 1.00 91.44 191 CYS A O 1
ATOM 1531 N N . GLN A 1 192 ? 2.209 10.348 -15.408 1.00 89.12 192 GLN A N 1
ATOM 1532 C CA . GLN A 1 192 ? 3.222 11.107 -16.154 1.00 89.12 192 GLN A CA 1
ATOM 1533 C C . GLN A 1 192 ? 4.109 11.947 -15.214 1.00 89.12 192 GLN A C 1
ATOM 1535 O O . GLN A 1 192 ? 3.575 12.559 -14.284 1.00 89.12 192 GLN A O 1
ATOM 1540 N N . PRO A 1 193 ? 5.427 12.075 -15.469 1.00 91.50 193 PRO A N 1
ATOM 1541 C CA . PRO A 1 193 ? 6.107 11.789 -16.738 1.00 91.50 193 PRO A CA 1
ATOM 1542 C C . PRO A 1 193 ? 6.827 10.426 -16.818 1.00 91.50 193 PRO A C 1
ATOM 1544 O O . PRO A 1 193 ? 7.836 10.348 -17.512 1.00 91.50 193 PRO A O 1
ATOM 1547 N N . LEU A 1 194 ? 6.355 9.380 -16.124 1.00 92.44 194 LEU A N 1
ATOM 1548 C CA . LEU A 1 194 ? 7.034 8.079 -16.057 1.00 92.44 194 LEU A CA 1
ATOM 1549 C C . LEU A 1 194 ? 7.387 7.560 -17.454 1.00 92.44 194 LEU A C 1
ATOM 1551 O O . LEU A 1 194 ? 6.511 7.204 -18.248 1.00 92.44 194 LEU A O 1
ATOM 1555 N N . ASP A 1 195 ? 8.682 7.493 -17.738 1.00 89.50 195 ASP A N 1
ATOM 1556 C CA . ASP A 1 195 ? 9.198 7.152 -19.057 1.00 89.50 195 ASP A CA 1
ATOM 1557 C C . ASP A 1 195 ? 9.590 5.679 -19.179 1.00 89.50 195 ASP A C 1
ATOM 1559 O O . ASP A 1 195 ? 9.657 5.168 -20.297 1.00 89.50 195 ASP A O 1
ATOM 1563 N N . ASN A 1 196 ? 9.801 4.972 -18.070 1.00 92.19 196 ASN A N 1
ATOM 1564 C CA . ASN A 1 196 ? 10.234 3.583 -18.087 1.00 92.19 196 ASN A CA 1
ATOM 1565 C C . ASN A 1 196 ? 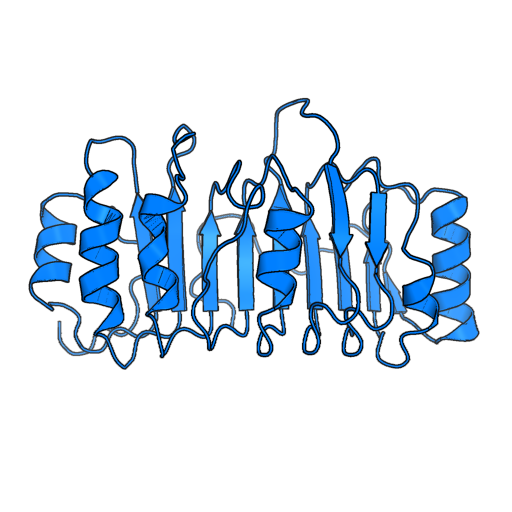9.730 2.778 -16.880 1.00 92.19 196 ASN A C 1
ATOM 1567 O O . ASN A 1 196 ? 9.377 3.335 -15.843 1.00 92.19 196 ASN A O 1
ATOM 1571 N N . LEU A 1 197 ? 9.728 1.449 -17.011 1.00 94.38 197 LEU A N 1
ATOM 1572 C CA . LEU A 1 197 ? 9.466 0.529 -15.901 1.00 94.38 197 LEU A CA 1
ATOM 1573 C C . LEU A 1 197 ? 10.781 -0.024 -15.325 1.00 94.38 197 LEU A C 1
ATOM 1575 O O . LEU A 1 197 ? 11.776 -0.102 -16.049 1.00 94.38 197 LEU A O 1
ATOM 1579 N N . PRO A 1 198 ? 10.800 -0.475 -14.059 1.00 94.69 198 PRO A N 1
ATOM 1580 C CA . PRO A 1 198 ? 11.932 -1.221 -13.524 1.00 94.69 198 PRO A CA 1
ATOM 1581 C C . PRO A 1 198 ? 12.176 -2.496 -14.341 1.00 94.69 198 PRO A C 1
ATOM 1583 O O . PRO A 1 198 ? 11.269 -3.310 -14.531 1.00 94.69 198 PRO A O 1
ATOM 1586 N N . THR A 1 199 ? 13.414 -2.719 -14.784 1.00 92.56 199 THR A N 1
ATOM 1587 C CA . THR A 1 199 ? 13.796 -3.940 -15.520 1.00 92.56 199 THR A CA 1
ATOM 1588 C C . THR A 1 199 ? 13.673 -5.195 -14.657 1.00 92.56 199 THR A C 1
ATOM 1590 O O . THR A 1 199 ? 13.455 -6.285 -15.182 1.00 92.56 199 THR A O 1
ATOM 1593 N N . GLN A 1 200 ? 13.733 -5.039 -13.332 1.00 94.06 200 GLN A N 1
ATOM 1594 C CA . GLN A 1 200 ? 13.518 -6.091 -12.340 1.00 94.06 200 GLN A CA 1
ATOM 1595 C C . GLN A 1 200 ? 12.138 -6.749 -12.474 1.00 94.06 200 GLN A C 1
ATOM 1597 O O . GLN A 1 200 ? 12.003 -7.917 -12.114 1.00 94.06 200 GLN A O 1
ATOM 1602 N N . LEU A 1 201 ? 11.133 -6.053 -13.030 1.00 94.50 201 LEU A N 1
ATOM 1603 C CA . LEU A 1 201 ? 9.819 -6.646 -13.307 1.00 94.50 201 LEU A CA 1
ATOM 1604 C C . LEU A 1 201 ? 9.915 -7.849 -14.256 1.00 94.50 201 LEU A C 1
ATOM 1606 O O . LEU A 1 201 ? 9.159 -8.802 -14.095 1.00 94.50 201 LEU A O 1
ATOM 1610 N N . CYS A 1 202 ? 10.865 -7.847 -15.197 1.00 92.06 202 CYS A N 1
ATOM 1611 C CA . CYS A 1 202 ? 11.077 -8.958 -16.131 1.00 92.06 202 CYS A CA 1
ATOM 1612 C C . CYS A 1 202 ? 11.574 -10.237 -15.439 1.00 92.06 202 CYS A C 1
ATOM 1614 O O . CYS A 1 202 ? 11.441 -11.329 -15.988 1.00 92.06 202 CYS A O 1
ATOM 1616 N N . SER A 1 203 ? 12.128 -10.113 -14.232 1.00 90.88 203 SER A N 1
ATOM 1617 C CA . SER A 1 203 ? 12.595 -11.241 -13.419 1.00 90.88 203 SER A CA 1
ATOM 1618 C C . SER A 1 203 ? 11.512 -11.784 -12.476 1.00 90.88 203 SER A C 1
ATOM 1620 O O . SER A 1 203 ? 11.744 -12.775 -11.783 1.00 90.88 203 SER A O 1
ATOM 1622 N N . LEU A 1 204 ? 10.333 -11.150 -12.414 1.00 93.44 204 LEU A N 1
ATOM 1623 C CA . LEU A 1 204 ? 9.241 -11.564 -11.534 1.00 93.44 204 LEU A CA 1
ATOM 1624 C C . LEU A 1 204 ? 8.403 -12.667 -12.185 1.00 93.44 204 LEU A C 1
ATOM 1626 O O . LEU A 1 204 ? 7.478 -12.406 -12.949 1.00 93.44 204 LEU A O 1
ATOM 1630 N N . ASN A 1 205 ? 8.667 -13.916 -11.805 1.00 88.69 205 ASN A N 1
ATOM 1631 C CA . ASN A 1 205 ? 7.941 -15.084 -12.323 1.00 88.69 205 ASN A CA 1
ATOM 1632 C C . ASN A 1 205 ? 6.433 -15.085 -11.996 1.00 88.69 205 ASN A C 1
ATOM 1634 O O . ASN A 1 205 ? 5.662 -15.796 -12.632 1.00 88.69 205 ASN A O 1
ATOM 1638 N N . GLY A 1 206 ? 6.012 -14.338 -10.969 1.00 92.56 206 GLY A N 1
ATOM 1639 C CA . GLY A 1 206 ? 4.616 -14.257 -10.534 1.00 92.56 206 GLY A CA 1
ATOM 1640 C C . GLY A 1 206 ? 3.787 -13.178 -11.231 1.00 92.56 206 GLY A C 1
ATOM 1641 O O . GLY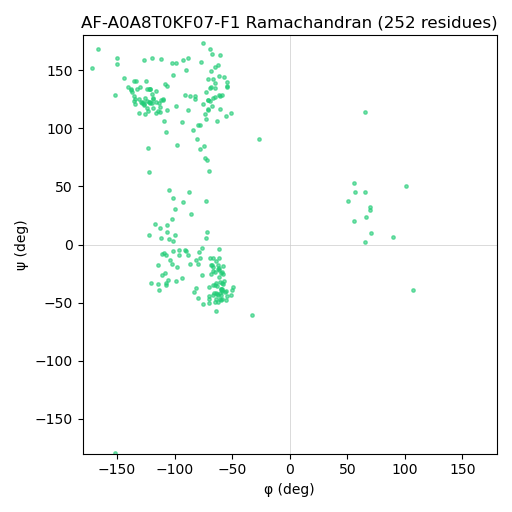 A 1 206 ? 2.572 -13.151 -11.027 1.00 92.56 206 GLY A O 1
ATOM 1642 N N . LEU A 1 207 ? 4.409 -12.299 -12.025 1.00 97.25 207 LEU A N 1
ATOM 1643 C CA . LEU A 1 207 ? 3.730 -11.166 -12.646 1.00 97.25 207 LEU A CA 1
ATOM 1644 C C . LEU A 1 207 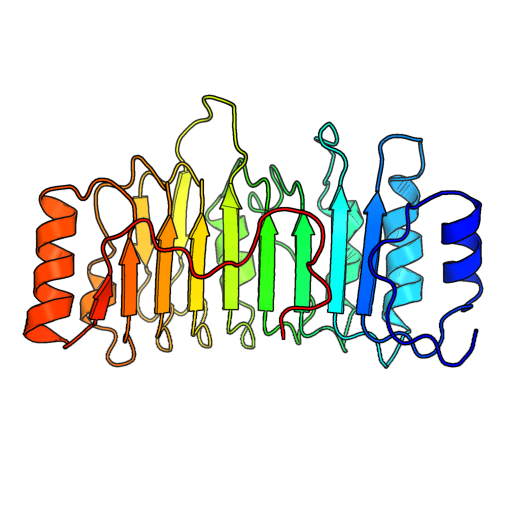? 2.787 -11.660 -13.750 1.00 97.25 207 LEU A C 1
ATOM 1646 O O . LEU A 1 207 ? 3.203 -12.361 -14.664 1.00 97.25 207 LEU A O 1
ATOM 1650 N N . LYS A 1 208 ? 1.503 -11.304 -13.661 1.00 96.25 208 LYS A N 1
ATOM 1651 C CA . LYS A 1 208 ? 0.445 -11.787 -14.567 1.00 96.25 208 LYS A CA 1
ATOM 1652 C C . LYS A 1 208 ? -0.128 -10.690 -15.441 1.00 96.25 208 LYS A C 1
ATOM 1654 O O . LYS A 1 208 ? -0.458 -10.944 -16.594 1.00 96.25 208 LYS A O 1
ATOM 1659 N N . LYS A 1 209 ? -0.300 -9.486 -14.888 1.00 96.25 209 LYS A N 1
ATOM 1660 C CA . LYS A 1 209 ? -0.932 -8.373 -15.602 1.00 96.25 209 LYS A CA 1
ATOM 1661 C C . LYS A 1 209 ? -0.243 -7.050 -15.309 1.00 96.25 209 LYS A C 1
ATOM 1663 O O . LYS A 1 209 ? -0.020 -6.706 -14.148 1.00 96.25 209 LYS A O 1
ATOM 1668 N N . VAL A 1 210 ? -0.015 -6.279 -16.364 1.00 95.94 210 VAL A N 1
ATOM 1669 C CA . VAL A 1 210 ? 0.393 -4.876 -16.291 1.00 95.94 210 VAL A CA 1
ATOM 1670 C C . VAL A 1 210 ? -0.620 -4.054 -17.079 1.00 95.94 210 VAL A C 1
ATOM 1672 O O . VAL A 1 210 ? -0.799 -4.255 -18.278 1.00 95.94 210 VAL A O 1
ATOM 1675 N N . HIS A 1 211 ? -1.315 -3.150 -16.396 1.00 94.44 211 HIS A N 1
ATOM 1676 C CA . HIS A 1 211 ? -2.272 -2.233 -17.005 1.00 94.44 211 HIS A CA 1
ATOM 1677 C C . HIS A 1 211 ? -1.716 -0.814 -16.971 1.00 94.44 211 HIS A C 1
ATOM 1679 O O . HIS A 1 211 ? -1.373 -0.312 -15.897 1.00 94.44 211 HIS A O 1
ATOM 1685 N N . ILE A 1 212 ? -1.647 -0.174 -18.137 1.00 91.19 212 ILE A N 1
ATOM 1686 C CA . ILE A 1 212 ? -1.129 1.185 -18.301 1.00 91.19 212 ILE A CA 1
ATOM 1687 C C . ILE A 1 212 ? -2.085 1.966 -19.198 1.00 91.19 212 ILE A C 1
ATOM 1689 O O . ILE A 1 212 ? -2.296 1.594 -20.349 1.00 91.19 212 ILE A O 1
ATOM 1693 N N . THR A 1 213 ? -2.641 3.064 -18.691 1.00 86.31 213 THR A N 1
ATOM 1694 C CA . THR A 1 213 ? -3.513 3.956 -19.491 1.00 86.31 213 THR A CA 1
ATOM 1695 C C . THR A 1 213 ? -2.767 5.149 -20.083 1.00 86.31 213 THR A C 1
ATOM 1697 O O . THR A 1 213 ? -3.324 5.947 -20.826 1.00 86.31 213 THR A O 1
ATOM 1700 N N . ASP A 1 214 ? -1.523 5.330 -19.666 1.00 78.88 214 ASP A N 1
ATOM 1701 C CA . ASP A 1 214 ? -0.664 6.438 -20.038 1.00 78.88 214 ASP A CA 1
ATOM 1702 C C . ASP A 1 214 ? -0.081 6.301 -21.443 1.00 78.88 214 ASP A C 1
ATOM 1704 O O . ASP A 1 214 ? 0.087 5.196 -21.963 1.00 78.88 214 ASP A O 1
ATOM 1708 N N . SER A 1 215 ? 0.312 7.432 -22.040 1.00 77.12 215 SER A N 1
ATOM 1709 C CA . SER A 1 215 ? 1.127 7.405 -23.253 1.00 77.12 215 SER A CA 1
ATOM 1710 C C . SER A 1 215 ? 2.450 6.699 -22.959 1.00 77.12 215 SER A C 1
ATOM 1712 O O . SER A 1 215 ? 3.248 7.164 -22.145 1.00 77.12 215 SER A O 1
ATOM 1714 N N . VAL A 1 216 ? 2.670 5.569 -23.624 1.00 82.06 216 VAL A N 1
ATOM 1715 C CA . VAL A 1 216 ? 3.836 4.710 -23.414 1.00 82.06 216 VAL A CA 1
ATOM 1716 C C . VAL A 1 216 ? 5.028 5.256 -24.203 1.00 82.06 216 VAL A C 1
ATOM 1718 O O . VAL A 1 216 ? 4.948 5.441 -25.418 1.00 82.06 216 VAL A O 1
ATOM 1721 N N . SER A 1 217 ? 6.153 5.502 -23.528 1.00 85.56 217 SER A N 1
ATOM 1722 C CA . SER A 1 217 ? 7.396 5.916 -24.190 1.00 85.56 217 SER A CA 1
ATOM 1723 C C . SER A 1 217 ? 8.010 4.771 -25.021 1.00 85.56 217 SER A C 1
ATOM 1725 O O . SER A 1 217 ? 7.659 3.595 -24.869 1.00 85.56 217 SER A O 1
ATOM 1727 N N . LYS A 1 218 ? 9.007 5.078 -25.866 1.00 85.38 218 LYS A N 1
ATOM 1728 C CA . LYS A 1 218 ? 9.786 4.043 -26.578 1.00 85.38 218 LYS A CA 1
ATOM 1729 C C . LYS A 1 218 ? 10.497 3.080 -25.618 1.00 85.38 218 LYS A C 1
ATOM 1731 O O . LYS A 1 218 ? 10.561 1.888 -25.900 1.00 85.38 218 LYS A O 1
ATOM 1736 N N . GLN A 1 219 ? 11.013 3.587 -24.499 1.00 86.69 219 GLN A N 1
ATOM 1737 C CA . GLN A 1 219 ? 11.740 2.790 -23.507 1.00 86.69 219 GLN A CA 1
ATOM 1738 C C . GLN A 1 219 ? 10.785 1.848 -22.769 1.00 86.69 219 GLN A C 1
ATOM 1740 O O . GLN A 1 219 ? 11.020 0.642 -22.727 1.00 86.69 219 GLN A O 1
ATOM 1745 N N . MET A 1 220 ? 9.643 2.368 -22.312 1.00 90.69 220 MET A N 1
ATOM 1746 C CA . MET A 1 220 ? 8.619 1.551 -21.665 1.00 90.69 220 MET A CA 1
ATOM 1747 C C . MET A 1 220 ? 8.041 0.496 -22.619 1.00 90.69 220 MET A C 1
ATOM 1749 O O . MET A 1 220 ? 7.813 -0.639 -22.211 1.00 90.69 220 MET A O 1
ATOM 1753 N N . THR A 1 221 ? 7.891 0.818 -23.910 1.00 90.31 221 THR A N 1
ATOM 1754 C CA . THR A 1 221 ? 7.454 -0.149 -24.934 1.00 90.31 221 THR A CA 1
ATOM 1755 C C . THR A 1 221 ? 8.391 -1.355 -25.026 1.00 90.31 221 THR A C 1
ATOM 1757 O O . THR A 1 221 ? 7.916 -2.477 -25.179 1.00 90.31 221 THR A O 1
ATOM 1760 N N . HIS A 1 222 ? 9.706 -1.148 -24.900 1.00 91.44 222 HIS A N 1
ATOM 1761 C CA . HIS A 1 222 ? 10.682 -2.237 -24.937 1.00 91.44 222 HIS A CA 1
ATOM 1762 C C . HIS A 1 222 ? 10.504 -3.206 -23.757 1.00 91.44 222 HIS A C 1
ATOM 1764 O O . HIS A 1 222 ? 10.439 -4.416 -23.965 1.00 91.44 222 HIS A O 1
ATOM 1770 N N . ILE A 1 223 ? 10.358 -2.690 -22.530 1.00 92.81 223 ILE A N 1
ATOM 1771 C CA . ILE A 1 223 ? 10.139 -3.535 -21.343 1.00 92.81 223 ILE A CA 1
ATOM 1772 C C . ILE A 1 223 ? 8.788 -4.247 -21.408 1.00 92.81 223 ILE A C 1
ATOM 1774 O O . ILE A 1 223 ? 8.722 -5.444 -21.145 1.00 92.81 223 ILE A O 1
ATOM 1778 N N . LEU A 1 224 ? 7.723 -3.548 -21.807 1.00 93.31 224 LEU A N 1
ATOM 1779 C CA . LEU A 1 224 ? 6.412 -4.173 -21.992 1.00 93.31 224 LEU A CA 1
ATOM 1780 C C . LEU A 1 224 ? 6.458 -5.294 -23.034 1.00 93.31 224 LEU A C 1
ATOM 1782 O O . LEU A 1 224 ? 5.827 -6.324 -22.827 1.00 93.31 224 LEU A O 1
ATOM 1786 N N . GLY A 1 225 ? 7.228 -5.114 -24.111 1.00 92.62 225 GLY A N 1
ATOM 1787 C CA . GLY A 1 225 ? 7.461 -6.154 -25.110 1.00 92.62 225 GLY A CA 1
ATOM 1788 C C . GLY A 1 225 ? 8.116 -7.393 -24.505 1.00 92.62 225 GLY A C 1
ATOM 1789 O O . GLY A 1 225 ? 7.607 -8.488 -24.701 1.00 92.62 225 GLY A O 1
ATOM 1790 N N . ILE A 1 226 ? 9.177 -7.225 -23.705 1.00 92.44 226 ILE A N 1
ATOM 1791 C CA . ILE A 1 226 ? 9.829 -8.342 -22.997 1.00 92.44 226 ILE A CA 1
ATOM 1792 C C . ILE A 1 226 ? 8.833 -9.066 -22.083 1.00 92.44 226 ILE A C 1
ATOM 1794 O O . ILE A 1 226 ? 8.752 -10.291 -22.119 1.00 92.44 226 ILE A O 1
ATOM 1798 N N . LEU A 1 227 ? 8.057 -8.321 -21.292 1.00 94.00 227 LEU A N 1
ATOM 1799 C CA . LEU A 1 227 ? 7.067 -8.897 -20.379 1.00 94.00 227 LEU A CA 1
ATOM 1800 C C . LEU A 1 227 ? 5.998 -9.706 -21.127 1.00 94.00 227 LEU A C 1
ATOM 1802 O O . LEU A 1 227 ? 5.625 -10.797 -20.697 1.00 94.00 227 LEU A O 1
ATOM 1806 N N . GLU A 1 228 ? 5.526 -9.193 -22.258 1.00 93.50 228 GLU A N 1
ATOM 1807 C CA . GLU A 1 228 ? 4.517 -9.855 -23.080 1.00 93.50 228 GLU A CA 1
ATOM 1808 C C . GLU A 1 228 ? 5.077 -11.108 -23.771 1.00 93.50 228 GLU A C 1
ATOM 1810 O O . GLU A 1 228 ? 4.494 -12.187 -23.657 1.00 93.50 228 GLU A O 1
ATOM 1815 N N . THR A 1 229 ? 6.230 -11.002 -24.442 1.00 90.31 229 THR A N 1
ATOM 1816 C CA . THR A 1 229 ? 6.768 -12.090 -25.276 1.00 90.31 229 THR A CA 1
ATOM 1817 C C . THR A 1 229 ? 7.515 -13.153 -24.485 1.00 90.31 229 THR A C 1
ATOM 1819 O O . THR A 1 229 ? 7.432 -14.331 -24.827 1.00 90.31 229 THR A O 1
ATOM 1822 N N . ASN A 1 230 ? 8.260 -12.758 -23.450 1.00 88.25 230 ASN A N 1
ATOM 1823 C CA . ASN A 1 230 ? 9.166 -13.665 -22.742 1.00 88.25 230 ASN A CA 1
ATOM 1824 C C . ASN A 1 230 ? 8.542 -14.204 -21.454 1.00 88.25 230 ASN A C 1
ATOM 1826 O O . ASN A 1 230 ? 8.83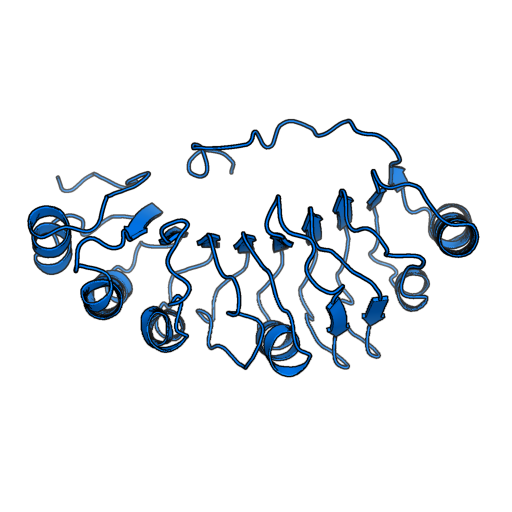7 -15.331 -21.062 1.00 88.25 230 ASN A O 1
ATOM 1830 N N . ASN A 1 231 ? 7.685 -13.415 -20.802 1.00 86.56 231 ASN A N 1
ATOM 1831 C CA . ASN A 1 231 ? 7.092 -13.766 -19.512 1.00 86.56 231 ASN A CA 1
ATOM 1832 C C . ASN A 1 231 ? 5.591 -14.103 -19.608 1.00 86.56 231 ASN A C 1
ATOM 1834 O O . ASN A 1 231 ? 5.014 -14.548 -18.619 1.00 86.56 231 ASN A O 1
ATOM 1838 N N . GLY A 1 232 ? 4.953 -13.916 -20.773 1.00 89.50 232 GLY A N 1
ATOM 1839 C CA . GLY A 1 232 ? 3.524 -14.192 -20.968 1.00 89.50 232 GLY A CA 1
ATOM 1840 C C . GLY A 1 232 ? 2.603 -13.271 -20.161 1.00 89.50 232 GLY A C 1
ATOM 1841 O O . GLY A 1 232 ? 1.471 -13.645 -19.849 1.00 89.50 232 GLY A O 1
ATOM 1842 N N . VAL A 1 233 ? 3.088 -12.085 -19.783 1.00 94.94 233 VAL A N 1
ATOM 1843 C CA . VAL A 1 233 ? 2.333 -11.106 -18.995 1.00 94.94 233 VAL A CA 1
ATOM 1844 C C . VAL A 1 233 ? 1.262 -10.467 -19.871 1.00 94.94 233 VAL A C 1
ATOM 1846 O O . VAL A 1 233 ? 1.547 -9.967 -20.957 1.00 94.94 233 VAL A O 1
ATOM 1849 N N . GLN A 1 234 ? 0.029 -10.406 -19.372 1.00 95.06 234 GLN A N 1
ATOM 1850 C CA . GLN A 1 234 ? -1.041 -9.678 -20.041 1.00 95.06 234 GLN A CA 1
ATOM 1851 C C . GLN A 1 234 ? -0.794 -8.167 -19.937 1.00 95.06 234 GLN A C 1
ATOM 1853 O O . GLN A 1 234 ? -0.846 -7.599 -18.840 1.00 95.06 234 GLN A O 1
ATOM 1858 N N . ILE A 1 235 ? -0.590 -7.509 -21.079 1.00 93.00 235 ILE A N 1
ATOM 1859 C CA . ILE A 1 235 ? -0.458 -6.052 -21.154 1.00 93.00 235 ILE A CA 1
ATOM 1860 C C . ILE A 1 235 ? -1.791 -5.445 -21.586 1.00 93.00 235 ILE A C 1
ATOM 1862 O O . ILE A 1 235 ? -2.305 -5.732 -22.662 1.00 93.00 235 ILE A O 1
ATOM 1866 N N . ASP A 1 236 ? -2.356 -4.598 -20.735 1.00 89.06 236 ASP A N 1
ATOM 1867 C CA . ASP A 1 236 ? -3.634 -3.934 -20.979 1.00 89.06 236 ASP A CA 1
ATOM 1868 C C . ASP A 1 236 ? -3.399 -2.433 -21.167 1.00 89.06 236 ASP A C 1
ATOM 1870 O O . ASP A 1 236 ? -2.852 -1.762 -20.287 1.00 89.06 236 ASP A O 1
ATOM 1874 N N . ARG A 1 237 ? -3.749 -1.935 -22.355 1.00 80.56 237 ARG A N 1
ATOM 1875 C CA . ARG A 1 237 ? -3.507 -0.559 -22.800 1.00 80.56 237 ARG A CA 1
ATOM 1876 C C . ARG A 1 237 ? -4.846 0.054 -23.188 1.00 80.56 237 ARG A C 1
ATOM 1878 O O . ARG A 1 237 ? -5.231 0.026 -24.353 1.00 80.56 237 ARG A O 1
ATOM 1885 N N . GLY A 1 238 ? -5.592 0.554 -22.213 1.00 64.06 238 GLY A N 1
ATOM 1886 C CA . GLY A 1 238 ? -6.883 1.176 -22.483 1.00 64.06 238 GLY A CA 1
ATOM 1887 C C . GLY A 1 238 ? -7.479 1.858 -21.265 1.00 64.06 238 GLY A C 1
ATOM 1888 O O . GLY A 1 238 ? -7.272 1.423 -20.141 1.00 64.06 238 GLY A O 1
ATOM 1889 N N . ASP A 1 239 ? -8.287 2.890 -21.498 1.00 56.72 239 ASP A N 1
ATOM 1890 C CA . ASP A 1 239 ? -9.033 3.626 -20.465 1.00 56.72 239 ASP A CA 1
ATOM 1891 C C . ASP A 1 239 ? -10.212 2.826 -19.869 1.00 56.72 239 ASP A C 1
ATOM 1893 O O . ASP A 1 239 ? -11.046 3.379 -19.149 1.00 56.72 239 ASP A O 1
ATOM 1897 N N . HIS A 1 240 ? -10.312 1.520 -20.149 1.00 47.12 240 HIS A N 1
ATOM 1898 C CA . HIS A 1 240 ? -11.350 0.652 -19.596 1.00 47.12 240 HIS A CA 1
ATOM 1899 C C . HIS A 1 240 ? -11.074 0.346 -18.122 1.00 47.12 240 HIS A C 1
ATOM 1901 O O . HIS A 1 240 ? -10.705 -0.757 -17.724 1.00 47.12 240 HIS A O 1
ATOM 1907 N N . LEU A 1 241 ? -11.321 1.352 -17.290 1.00 48.44 241 LEU A N 1
ATOM 1908 C CA . LEU A 1 241 ? -11.591 1.173 -15.880 1.00 48.44 241 LEU A CA 1
ATOM 1909 C C . LEU A 1 241 ? -12.887 0.362 -15.771 1.00 48.44 241 LEU A C 1
ATOM 1911 O O . LEU A 1 241 ? -13.985 0.885 -15.971 1.00 48.44 241 LEU A O 1
ATOM 1915 N N . SER A 1 242 ? -12.787 -0.918 -15.410 1.00 38.56 242 SER A N 1
ATOM 1916 C CA . SER A 1 242 ? -13.882 -1.536 -14.669 1.00 38.56 242 SER A CA 1
ATOM 1917 C C . SER A 1 242 ? -14.106 -0.660 -13.436 1.00 38.56 242 SER A C 1
ATOM 1919 O O . SER A 1 242 ? -13.212 -0.564 -12.594 1.00 38.56 242 SER A O 1
ATOM 1921 N N . ARG A 1 243 ? -15.248 0.034 -13.416 1.00 35.69 243 ARG A N 1
ATOM 1922 C CA . ARG A 1 243 ? -15.809 0.855 -12.335 1.00 35.69 243 ARG A CA 1
ATOM 1923 C C . ARG A 1 243 ? -15.335 0.396 -10.950 1.00 35.69 243 ARG A C 1
ATOM 1925 O O . ARG A 1 243 ? -15.969 -0.428 -10.306 1.00 35.69 243 ARG A O 1
ATOM 1932 N N . VAL A 1 244 ? -14.230 0.966 -10.487 1.00 35.53 244 VAL A N 1
ATOM 1933 C CA . VAL A 1 244 ? -14.111 1.381 -9.092 1.00 35.53 244 VAL A CA 1
ATOM 1934 C C . VAL A 1 244 ? -14.422 2.861 -9.180 1.00 35.53 244 VAL A C 1
ATOM 1936 O O . VAL A 1 244 ? -13.546 3.664 -9.504 1.00 35.53 244 VAL A O 1
ATOM 1939 N N . GLU A 1 245 ? -15.719 3.158 -9.140 1.00 34.53 245 GLU A N 1
ATOM 1940 C CA . GLU A 1 245 ? -16.244 4.507 -9.284 1.00 34.53 245 GLU A CA 1
ATOM 1941 C C . GLU A 1 245 ? -15.597 5.442 -8.268 1.00 34.53 245 GLU A C 1
ATOM 1943 O O . GLU A 1 245 ? -15.342 5.087 -7.118 1.00 34.53 245 GLU A O 1
ATOM 1948 N N . ASN A 1 246 ? -15.302 6.639 -8.763 1.00 30.55 246 ASN A N 1
ATOM 1949 C CA . ASN A 1 246 ? -14.953 7.787 -7.957 1.00 30.55 246 ASN A CA 1
ATOM 1950 C C . ASN A 1 246 ? -16.078 8.082 -6.955 1.00 30.55 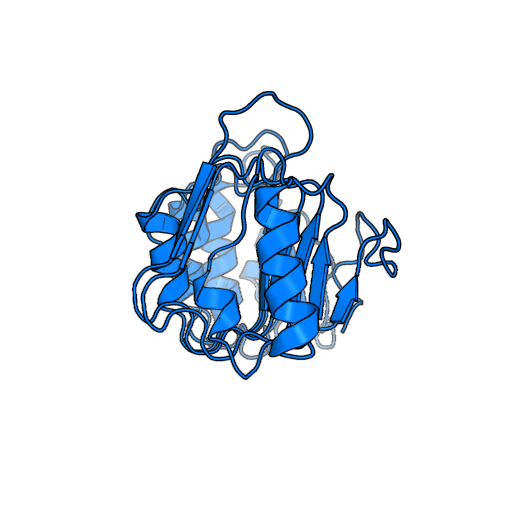246 ASN A C 1
ATOM 1952 O O . ASN A 1 246 ? -17.252 7.991 -7.297 1.00 30.55 246 ASN A O 1
ATOM 1956 N N . ASP A 1 247 ? -15.650 8.520 -5.773 1.00 34.84 247 ASP A N 1
ATOM 1957 C CA . ASP A 1 247 ? -16.401 9.231 -4.740 1.00 34.84 247 ASP A CA 1
ATOM 1958 C C . ASP A 1 247 ? -17.550 8.489 -4.028 1.00 34.84 247 ASP A C 1
ATOM 1960 O O . ASP A 1 247 ? -18.616 8.228 -4.567 1.00 34.84 247 ASP A O 1
ATOM 1964 N N . GLY A 1 248 ? -17.352 8.249 -2.725 1.00 34.81 248 GLY A N 1
ATOM 1965 C CA . GLY A 1 248 ? -18.426 7.992 -1.755 1.00 34.81 248 GLY A CA 1
ATOM 1966 C C . GLY A 1 248 ? -18.569 6.552 -1.264 1.00 34.81 248 GLY A C 1
ATOM 1967 O O . GLY A 1 248 ? -18.745 6.348 -0.063 1.00 34.81 248 GLY A O 1
ATOM 1968 N N . ASP A 1 249 ? -18.390 5.556 -2.131 1.00 30.67 249 ASP A N 1
ATOM 1969 C CA . ASP A 1 249 ? -18.792 4.171 -1.829 1.00 30.67 249 ASP A CA 1
ATOM 1970 C C . ASP A 1 249 ? -17.622 3.237 -1.494 1.00 30.67 249 ASP A C 1
ATOM 1972 O O . ASP A 1 249 ? -17.539 2.089 -1.930 1.00 30.67 249 ASP A O 1
ATOM 1976 N N . THR A 1 250 ? -16.705 3.680 -0.632 1.00 41.91 250 THR A N 1
ATOM 1977 C CA . THR A 1 250 ? -15.598 2.818 -0.168 1.00 41.91 250 THR A CA 1
ATOM 1978 C C . THR A 1 250 ? -16.030 1.716 0.814 1.00 41.91 250 THR A C 1
ATOM 1980 O O . THR A 1 250 ? -15.186 0.984 1.348 1.00 41.91 250 THR A O 1
ATOM 1983 N N . PHE A 1 251 ? -17.333 1.561 1.067 1.00 34.16 251 PHE A N 1
ATOM 1984 C CA . PHE A 1 251 ? -17.869 0.553 1.985 1.00 34.16 251 PHE A CA 1
ATOM 1985 C C . PHE A 1 251 ? -18.270 -0.754 1.307 1.00 34.16 251 PHE A C 1
ATOM 1987 O O . PHE A 1 251 ? -18.070 -1.801 1.936 1.00 34.16 251 PHE A O 1
ATOM 1994 N N . ASP A 1 252 ? -18.662 -0.708 0.031 1.00 28.64 252 ASP A N 1
ATOM 1995 C CA . ASP A 1 252 ? -19.397 -1.801 -0.623 1.00 28.64 252 ASP A CA 1
ATOM 1996 C C . ASP A 1 252 ? -18.676 -2.466 -1.802 1.00 28.64 252 ASP A C 1
ATOM 1998 O O . ASP A 1 252 ? -19.283 -3.210 -2.567 1.00 28.64 252 ASP A O 1
ATOM 2002 N N . ILE A 1 253 ? -17.360 -2.290 -1.923 1.00 29.53 253 ILE A N 1
ATOM 2003 C CA . ILE A 1 253 ? -16.563 -3.116 -2.834 1.00 29.53 253 ILE A CA 1
ATOM 2004 C C . ILE A 1 253 ? -15.607 -3.969 -1.990 1.00 29.53 253 ILE A C 1
ATOM 2006 O O . ILE A 1 253 ? -14.719 -3.444 -1.311 1.00 29.53 253 ILE A O 1
ATOM 2010 N N . ILE A 1 254 ? -15.860 -5.285 -2.065 1.00 31.50 254 ILE A N 1
ATOM 2011 C CA . ILE A 1 254 ? -15.354 -6.453 -1.308 1.00 31.50 254 ILE A CA 1
ATOM 2012 C C . ILE A 1 254 ? -16.096 -6.768 0.001 1.00 31.50 254 ILE A C 1
ATOM 2014 O O . ILE A 1 254 ? -15.925 -6.059 1.034 1.00 31.50 254 ILE A O 1
#

Sequence (254 aa):
MWNLQTISTILLNKQSTSLIKKGTFPNIKRMGLRVEENGYEGELPNVLQHLQQLKHLNKLVIFFGVWSDRTGKEQIQSLGQFNCLTFLMINNVSKLLTSELIFPPNITELMLTGIRCITDEGINGLGNHFKLKILSLWGSMGQIEDSVDLNCADGSFPQLEVLQMRFIRLRKWELGNGAMQKLQHVLIHRCQPLDNLPTQLCSLNGLKKVHITDSVSKQMTHILGILETNNGVQIDRGDHLSRVENDGDTFDII

Mean predicted aligned error: 7.03 Å

pLDDT: mean 85.45, std 15.67, range [28.64, 98.25]

Nearest PDB structures (foldseek):
  8xuq-assembly1_G  TM=6.862E-01  e=1.501E-06  Solanum lycopersicum
  8xuo-assembly1_G  TM=6.640E-01  e=2.429E-05  Solanum lycopersicum
  9cc9-assembly1_L  TM=6.549E-01  e=1.877E-05  Nicotiana benthamiana
  8rfh-assembly1_B  TM=4.452E-01  e=3.997E-06  Nicotiana benthamiana
  1io0-assembly1_A  TM=5.080E-01  e=1.695E-02  Gallus gallus

InterPro domains:
  IPR032675 Leucine-rich repeat domain superfamily [G3DSA:3.80.10.10] (5-229)

Solvent-accessible surface area (backbone atoms only — not comparable to full-atom values): 13184 Å² total; per-residue (Å²): 102,76,80,46,38,68,43,73,69,44,64,55,42,77,64,51,49,50,41,55,70,69,52,55,54,67,51,26,28,32,42,23,41,33,41,44,96,80,81,40,57,83,45,44,46,62,52,50,67,50,54,46,70,31,82,50,32,26,34,44,36,40,37,49,36,99,78,48,87,72,58,45,67,76,54,50,55,67,42,38,65,21,75,48,26,32,36,42,36,39,36,42,35,36,62,50,32,56,37,70,60,58,61,31,74,47,28,31,33,43,37,41,25,31,33,67,45,58,31,54,53,13,51,36,37,58,24,69,42,71,50,28,27,34,43,34,45,25,23,48,89,84,72,98,66,75,65,33,56,48,52,41,44,62,50,20,25,58,40,20,30,34,44,38,40,32,44,31,40,27,46,43,49,44,66,28,66,66,31,39,59,44,31,26,38,40,39,41,35,56,32,56,70,43,44,53,69,44,72,63,60,71,72,36,88,49,40,46,37,41,36,39,55,49,86,75,35,78,62,26,48,53,55,52,46,47,30,38,76,77,62,67,23,46,76,42,78,55,86,77,68,78,83,77,73,80,83,90,65,86,71,80,72,128

Foldseek 3Di:
DAPAAEDQEDEDDPVVLVCLLVCVHQNHAEYEYEYEPPPCLVCLQVSLVSVLVRQRHAYYEYHYDPPPPPPPLVSCQSQCSRARHQYYEYELCACQQVAAHRHHLNHQEYAYEQYQAHDQRSLQNQQPNANHAYYAYYHRPDDPGDAYEAAHEALGNQRHAEYHYELHCHQYYEYYHNGPLNHAEYHAYNNPPHAADYLCVLVRLNHAEYEYQDDHHPHNVVSVVSCCPVNVHHYHHHPPPPDPDDDRPPPPDD

Secondary structure (DSSP, 8-state):
-TT--EEEEEE-SHHHHHHHHTTS-TT--EEEEEE-TTT-GGGHHHHHHHHTT-TT--EEEEEE-TT-TT--GGGGGGGGG-SS--EEEEE--TTTBTS-----TT-SEEEEEEE--B-HHHHHHHHT-TT--EEEEEEPSSS-PPPEEEEEPTT-STT--EEEEES--EEEEEE-TTTTTT--EEEEES-TT-----GGGGG-TT--EEEE-SPPPHHHHHHHHHHHHHH-PEEE-S-------SSS-TTS--